Protein 7EH9 (pdb70)

Solvent-accessible surface area: 14679 Å² total; per-residue (Å²): 101,158,127,5,65,89,11,69,56,79,4,0,0,0,8,4,22,40,0,93,9,23,114,42,118,115,176,63,16,120,11,76,10,33,28,2,0,0,32,7,118,133,86,9,120,108,0,42,0,24,0,13,18,161,39,2,86,50,7,73,62,33,100,38,22,144,27,203,49,29,52,43,48,58,93,8,90,0,91,37,102,102,48,79,57,4,95,103,35,54,8,57,3,16,4,63,33,103,122,10,7,0,0,16,58,8,84,2,106,16,53,111,105,76,1,47,6,27,152,70,30,82,14,59,57,120,69,26,62,63,89,103,154,190,88,104,132,3,91,72,8,76,55,70,3,0,1,3,22,4,20,21,0,77,6,27,125,64,114,208,73,82,16,29,39,2,0,1,37,6,148,108,79,6,112,88,0,30,0,27,0,12,38,181,57,3,90,50,20,58,74,29,134,24,47,116,28,193,43,32,57,50,56,58,96,8,86,0,96,59,105,102,42,70,63,5,100,88,35,53,7,60,4,15,3,53,5,69,93,107,8,16,1,0,12,42,4,94,2,112,14,40,64,169,36,116,159,40,60,46,0,43,10,30,133,60,30,79,22,63,61,121,61,33,73,74,92,103

Radius of gyration: 19.86 Å; Cα contacts (8 Å, |Δi|>4): 698; chains: 2; bounding box: 51×59×56 Å

Nearest PDB structures (foldseek):
  7eh9-assembly1_A  TM=1.008E+00  e=2.655E-27  Salmonella enterica subsp. enterica serovar Typhimurium str. LT2
  7eha-assembly1_A  TM=9.781E-01  e=1.749E-22  Salmonella enterica subsp. enterica serovar Typhimurium str. LT2
  7eha-assembly1_E  TM=9.537E-01  e=1.007E-22  Salmonella enterica subsp. enterica serovar Typhimurium str. LT2
  7eha-assembly1_C  TM=9.567E-01  e=3.643E-21  Salmonella enterica subsp. enterica serovar Typhimurium str. LT2
  7bhq-assembly1_A  TM=9.625E-01  e=1.806E-20  Salmonella enterica subsp. enterica serovar Typhi

B-factor: mean 58.95, std 20.91, range [21.85, 138.98]

GO terms:
  GO:0005515 protein binding (F, IPI)

Sequence (268 aa):
SLQATTLIGHGVMVPGTTILAGKGAEEGAVTSTTPFGVELQQPADKVTATITDKDGRVVRTLEIGELRAGVHTFTWDGKQTDGTTVPNGSYNIAITASVAQPLQFALVQGVTNLLDLGTYGTTTLDEVRQIISQSLQATTLIGHGVMVPGTTILAGKGAETSTTPFGVELQQPADKVTATITDKDGRVVRTLEIGELRAGVHTFTWDGKQTDGTTVPNGSYNIAITASLVAQPLQFALVQGVTKGSNGNLLDLGTYGTTTLDEVRQII

Structure (mmCIF, N/CA/C/O backbone):
data_7EH9
#
_entry.id   7EH9
#
_cell.length_a   75.9852
_cell.length_b   104.323
_cell.length_c   43.867
_cell.angle_alpha   90.0
_cell.angle_beta   90.0
_cell.angle_gamma   90.0
#
_symmetry.space_group_name_H-M   'P 21 21 2'
#
loop_
_entity.id
_entity.type
_entity.pdbx_description
1 polymer 'Basal-body rod modification protein FlgD'
2 water water
#
loop_
_atom_site.group_PDB
_atom_site.id
_atom_site.type_symbol
_atom_site.label_atom_id
_atom_site.label_alt_id
_atom_site.label_comp_id
_atom_site.label_asym_id
_atom_site.label_entity_id
_atom_site.label_seq_id
_atom_site.pdbx_PDB_ins_code
_atom_site.Cartn_x
_atom_site.Cartn_y
_atom_site.Cartn_z
_atom_site.occupancy
_atom_site.B_iso_or_equiv
_atom_site.auth_seq_id
_atom_site.auth_comp_id
_atom_site.auth_asym_id
_atom_site.auth_atom_id
_atom_site.pdbx_PDB_model_num
ATOM 1 N N . SER A 1 38 ? -22.52261 49.68976 -9.68877 1.000 91.89678 90 SER A N 1
ATOM 2 C CA . SER A 1 38 ? -21.76235 49.79751 -8.44771 1.000 88.11995 90 SER A CA 1
ATOM 3 C C . SER A 1 38 ? -22.66848 49.93027 -7.22392 1.000 82.16849 90 SER A C 1
ATOM 4 O O . SER A 1 38 ? -22.45421 49.25142 -6.22248 1.000 79.73147 90 SER A O 1
ATOM 7 N N . LEU A 1 39 ? -23.66318 50.81451 -7.30027 1.000 81.01905 91 LEU A N 1
ATOM 8 C CA . LEU A 1 39 ? -24.60351 51.00387 -6.19883 1.000 76.41225 91 LEU A CA 1
ATOM 9 C C . LEU A 1 39 ? -25.31464 49.69626 -5.87939 1.000 82.74195 91 LEU A C 1
ATOM 10 O O . LEU A 1 39 ? -25.49286 49.34251 -4.71154 1.000 84.13596 91 LEU A O 1
ATOM 15 N N . GLN A 1 40 ? -25.71329 48.96968 -6.91837 1.000 82.34361 92 GLN A N 1
ATOM 16 C CA . GLN A 1 40 ? -26.50508 47.76855 -6.70407 1.000 73.32429 92 GLN A CA 1
ATOM 17 C C . GLN A 1 40 ? -25.63001 46.61160 -6.22276 1.000 67.30971 92 GLN A C 1
ATOM 18 O O . GLN A 1 40 ? -26.07737 45.78584 -5.43900 1.000 74.37653 92 GLN A O 1
ATOM 24 N N . ALA A 1 41 ? -24.37952 46.56407 -6.66626 1.000 65.42941 93 ALA A N 1
ATOM 25 C CA . ALA A 1 41 ? -23.47866 45.50507 -6.23546 1.000 65.48549 93 ALA A CA 1
ATOM 26 C C . ALA A 1 41 ? -23.03534 45.71124 -4.78453 1.000 69.28886 93 ALA A C 1
ATOM 27 O O . ALA A 1 41 ? -22.97203 44.75279 -3.99388 1.000 56.28289 93 ALA A O 1
ATOM 29 N N . THR A 1 42 ? -22.75707 46.96520 -4.43486 1.000 56.74729 94 THR A N 1
ATOM 30 C CA . THR A 1 42 ? -22.16007 47.30472 -3.14154 1.000 56.76221 94 THR A CA 1
ATOM 31 C C . THR A 1 42 ? -23.10367 47.08001 -1.95418 1.000 65.41932 94 THR A C 1
ATOM 32 O O . THR A 1 42 ? -22.66074 46.71388 -0.85602 1.000 53.50595 94 THR A O 1
ATOM 36 N N . THR A 1 43 ? -24.40255 47.27503 -2.16070 1.000 53.86097 95 THR A N 1
ATOM 37 C CA . THR A 1 43 ? -25.32114 47.12474 -1.03948 1.000 53.34062 95 THR A CA 1
ATOM 38 C C . THR A 1 43 ? -25.64867 45.65687 -0.75906 1.000 49.18514 95 THR A C 1
ATOM 39 O O . THR A 1 43 ? -26.36408 45.36394 0.19178 1.000 49.93369 95 THR A O 1
ATOM 43 N N . LEU A 1 44 ? -25.11675 44.74065 -1.56684 1.000 48.75813 96 LEU A N 1
ATOM 44 C CA . LEU A 1 44 ? -25.27914 43.30539 -1.29079 1.000 54.62530 96 LEU A CA 1
ATOM 45 C C . LEU A 1 44 ? -24.25849 42.81151 -0.27123 1.000 51.60899 96 LEU A C 1
ATOM 46 O O . LEU A 1 44 ? -24.46350 41.77169 0.37275 1.000 51.57085 96 LEU A O 1
ATOM 51 N N . ILE A 1 45 ? -23.16202 43.55442 -0.11937 1.000 52.62583 97 ILE A N 1
ATOM 52 C CA . ILE A 1 45 ? -22.11333 43.13984 0.79450 1.000 53.96949 97 ILE A CA 1
ATOM 53 C C . ILE A 1 45 ? -22.68998 42.96365 2.19456 1.000 59.22113 97 ILE A C 1
ATOM 54 O O . ILE A 1 45 ? -23.42320 43.81920 2.68473 1.000 56.38853 97 ILE A O 1
ATOM 59 N N . GLY A 1 46 ? -22.38349 41.82882 2.81556 1.000 56.60260 98 GLY A N 1
ATOM 60 C CA . GLY A 1 46 ? -22.91414 41.51150 4.12642 1.000 56.77530 98 GLY A CA 1
ATOM 61 C C . GLY A 1 46 ? -24.21444 40.72605 4.07951 1.000 57.95622 98 GLY A C 1
ATOM 62 O O . GLY A 1 46 ? -24.64298 40.17764 5.09610 1.000 60.02742 98 GLY A O 1
ATOM 63 N N . HIS A 1 47 ? -24.85481 40.67384 2.91342 1.000 52.38606 99 HIS A N 1
ATOM 64 C CA . HIS A 1 47 ? -26.04186 39.82681 2.74953 1.000 48.93563 99 HIS A CA 1
ATOM 65 C C . HIS A 1 47 ? -25.70642 38.43888 2.19573 1.000 47.11872 99 HIS A C 1
ATOM 66 O O . HIS A 1 47 ? -24.64214 38.21323 1.62270 1.000 45.27987 99 HIS A O 1
ATOM 73 N N . GLY A 1 48 ? -26.63644 37.51171 2.34606 1.000 40.82149 100 GLY A N 1
ATOM 74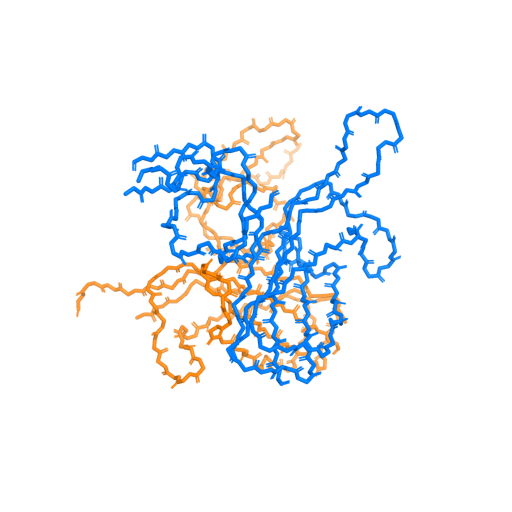 C CA . GLY A 1 48 ? -26.49153 36.22581 1.70083 1.000 37.60385 100 GLY A CA 1
ATOM 75 C C . GLY A 1 48 ? -27.12610 36.30259 0.33571 1.000 34.62326 100 GLY A C 1
ATOM 76 O O . GLY A 1 48 ? -28.08296 37.04836 0.13192 1.000 42.39554 100 GLY A O 1
ATOM 77 N N . VAL A 1 49 ? -26.59650 35.54079 -0.61195 1.000 34.53596 101 VAL A N 1
ATOM 78 C CA . VAL A 1 49 ? -27.25609 35.40785 -1.90446 1.000 37.79855 101 VAL A CA 1
ATOM 79 C C . VAL A 1 49 ? -27.43433 33.94203 -2.24325 1.000 38.13860 101 VAL A C 1
ATOM 80 O O . VAL A 1 49 ? -26.62563 33.11580 -1.84278 1.000 38.86961 101 VAL A O 1
ATOM 84 N N . MET A 1 50 ? -28.51297 33.63429 -2.96280 1.000 41.60224 102 MET A N 1
ATOM 85 C CA . MET A 1 50 ? -28.74794 32.30058 -3.50516 1.000 38.58016 102 MET A CA 1
ATOM 86 C C . MET A 1 50 ? -28.24073 32.28793 -4.94140 1.000 41.51229 102 MET A C 1
ATOM 87 O O . MET A 1 50 ? -28.75322 33.02197 -5.78348 1.000 37.32287 102 MET A O 1
ATOM 92 N N . VAL A 1 51 ? -27.23626 31.45641 -5.21491 1.000 37.33971 103 VAL A N 1
ATOM 93 C CA . VAL A 1 51 ? -26.60243 31.42048 -6.51837 1.000 32.63386 103 VAL A CA 1
ATOM 94 C C . VAL A 1 51 ? -26.51300 29.96011 -6.93319 1.000 35.88567 103 VAL A C 1
ATOM 95 O O . VAL A 1 51 ? -26.71283 29.09190 -6.09394 1.000 39.90603 103 VAL A O 1
ATOM 99 N N . PRO A 1 52 ? -26.25184 29.68243 -8.22560 1.000 33.56006 104 PRO A N 1
ATOM 100 C CA . PRO A 1 52 ? -26.13474 28.27699 -8.65055 1.000 34.04997 104 PRO A CA 1
ATOM 101 C C . PRO A 1 52 ? -25.07706 27.52835 -7.85793 1.000 41.94257 104 PRO A C 1
ATOM 102 O O . PRO A 1 52 ? -23.97778 28.05882 -7.64150 1.000 40.37012 104 PRO A O 1
ATOM 106 N N . GLY A 1 53 ? -25.40310 26.30646 -7.45092 1.000 39.56692 105 GLY A N 1
ATOM 107 C CA . GLY A 1 53 ? -24.48982 25.48081 -6.68276 1.000 38.24422 105 GLY A CA 1
ATOM 108 C C . GLY A 1 53 ? -25.30407 24.52985 -5.83605 1.000 41.76469 105 GLY A C 1
ATOM 109 O O . GLY A 1 53 ? -26.53105 24.62233 -5.80967 1.000 36.29715 105 GLY A O 1
ATOM 110 N N . THR A 1 54 ? -24.62048 23.64286 -5.12315 1.000 46.65425 106 THR A N 1
ATOM 111 C CA . THR A 1 54 ? -25.26140 22.54541 -4.41429 1.000 40.73442 106 THR A CA 1
ATOM 112 C C . THR A 1 54 ? -24.86511 22.46680 -2.95058 1.000 43.47243 106 THR A C 1
ATOM 113 O O . THR A 1 54 ? -25.33943 21.59278 -2.21313 1.000 38.01660 106 THR A O 1
ATOM 117 N N . THR A 1 55 ? -24.00054 23.37755 -2.52443 1.000 36.89239 107 THR A N 1
ATOM 118 C CA . THR A 1 55 ? -23.41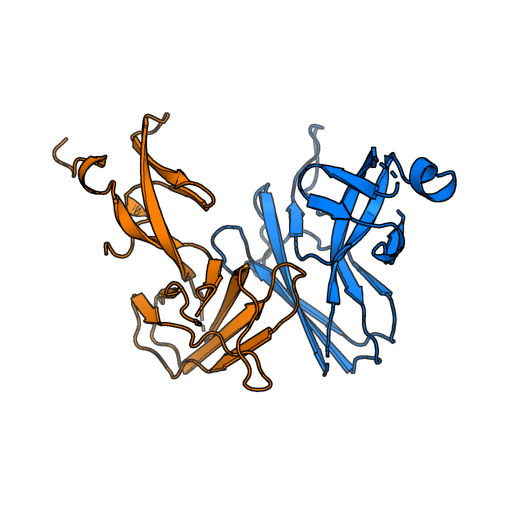315 23.26086 -1.19994 1.000 33.03405 107 THR A CA 1
ATOM 119 C C . THR A 1 55 ? -24.34194 23.70153 -0.09158 1.000 32.03396 107 THR A C 1
ATOM 120 O O . THR A 1 55 ? -24.97689 24.75303 -0.17021 1.000 35.09340 107 THR A O 1
ATOM 124 N N . ILE A 1 56 ? -24.43549 22.87236 0.93687 1.000 32.71836 108 ILE A N 1
ATOM 125 C CA . ILE A 1 56 ? -25.07694 23.25836 2.18466 1.000 34.68562 108 ILE A CA 1
ATOM 126 C C . ILE A 1 56 ? -24.09384 23.08853 3.34344 1.000 41.24780 108 ILE A C 1
ATOM 127 O O . ILE A 1 56 ? -23.42916 22.04964 3.47336 1.000 35.59891 108 ILE A O 1
ATOM 132 N N . LEU A 1 57 ? -23.99402 24.10672 4.18371 1.000 39.61618 109 LEU A N 1
ATOM 133 C CA . LEU A 1 57 ? -23.12731 24.01883 5.34233 1.000 44.35184 109 LEU A CA 1
ATOM 134 C C . LEU A 1 57 ? -23.95724 23.67939 6.56914 1.000 44.78292 109 LEU A C 1
ATOM 135 O O . LEU A 1 57 ? -25.03251 24.23950 6.75777 1.000 44.09632 109 LEU A O 1
ATOM 140 N N . ALA A 1 58 ? -23.47220 22.74415 7.38398 1.000 47.29465 110 ALA A N 1
ATOM 141 C CA . ALA A 1 58 ? -24.12686 22.43078 8.65178 1.000 49.31858 110 ALA A CA 1
ATOM 142 C C . ALA A 1 58 ? -23.21142 22.73082 9.83827 1.000 47.89974 110 ALA A C 1
ATOM 143 O O . ALA A 1 58 ? -22.00373 22.47006 9.78715 1.000 51.33996 110 ALA A O 1
ATOM 145 N N . GLY A 1 59 ? -23.79132 23.27396 10.90683 1.000 44.73130 111 GLY A N 1
ATOM 146 C CA . GLY A 1 59 ? -23.04729 23.53672 12.12821 1.000 42.84618 111 GLY A CA 1
ATOM 147 C C . GLY A 1 59 ? -23.86325 24.07508 13.29704 1.000 51.85582 111 GLY A C 1
ATOM 148 O O . GLY A 1 59 ? -25.07171 24.29067 13.18683 1.000 54.89569 111 GLY A O 1
ATOM 149 N N . LYS A 1 60 ? -23.18571 24.28309 14.42607 1.000 54.41116 112 LYS A N 1
ATOM 150 C CA . LYS A 1 60 ? -23.79219 24.82674 15.63920 1.000 59.84611 112 LYS A CA 1
ATOM 151 C C . LYS A 1 60 ? -23.14570 26.15446 16.01432 1.000 65.17184 112 LYS A C 1
ATOM 152 O O . LYS A 1 60 ? -21.97080 26.36730 15.73018 1.000 58.33062 112 LYS A O 1
ATOM 158 N N . GLY A 1 61 ? -23.90053 27.03536 16.66868 1.000 77.08768 113 GLY A N 1
ATOM 159 C CA . GLY A 1 61 ? -23.32404 28.22972 17.26933 1.000 83.80335 113 GLY A CA 1
ATOM 160 C C . GLY A 1 61 ? -22.43290 27.85979 18.44783 1.000 88.43208 113 GLY A C 1
ATOM 161 O O . GLY A 1 61 ? -22.48796 26.73303 18.93878 1.000 82.64758 113 GLY A O 1
ATOM 162 N N . ALA A 1 62 ? -21.61181 28.79988 18.90935 1.000 91.38513 114 ALA A N 1
ATOM 163 C CA . ALA A 1 62 ? -20.66546 28.51525 19.98926 1.000 83.05223 114 ALA A CA 1
ATOM 164 C C . ALA A 1 62 ? -21.32225 28.59839 21.36346 1.000 78.97729 114 ALA A C 1
ATOM 165 O O . ALA A 1 62 ? -20.70559 28.25256 22.37637 1.000 77.53699 114 ALA A O 1
ATOM 167 N N . GLU A 1 63 ? -22.57308 29.05278 21.39761 1.000 72.91130 115 GLU A N 1
ATOM 168 C CA . GLU A 1 63 ? -23.26886 29.26392 22.66625 1.000 80.79053 115 GLU A CA 1
ATOM 169 C C . GLU A 1 63 ? -23.83261 27.96552 23.26248 1.000 76.53377 115 GLU A C 1
ATOM 170 O O . GLU A 1 63 ? -24.05603 26.97423 22.55612 1.000 70.35649 115 GLU A O 1
ATOM 176 N N . GLU A 1 64 ? -24.05100 27.98885 24.57386 1.000 74.87505 116 GLU A N 1
ATOM 177 C CA . GLU A 1 64 ? -24.66514 26.87760 25.28929 1.000 77.43738 116 GLU A CA 1
ATOM 178 C C . GLU A 1 64 ? -26.06507 26.59944 24.74569 1.000 81.73990 116 GLU A C 1
ATOM 179 O O . GLU A 1 64 ? -26.87730 27.51562 24.60244 1.000 82.81990 116 GLU A O 1
ATOM 185 N N . GLY A 1 65 ? -26.33082 25.33600 24.42127 1.000 78.34105 117 GLY A N 1
ATOM 186 C CA . GLY A 1 65 ? -27.62397 24.93240 23.89535 1.000 79.14549 117 GLY A CA 1
ATOM 187 C C . GLY A 1 65 ? -27.78259 25.01220 22.38245 1.000 79.22518 117 GLY A C 1
ATOM 188 O O . GLY A 1 65 ? -28.83400 24.64690 21.85261 1.000 78.25675 117 GLY A O 1
ATOM 189 N N . ALA A 1 66 ? -26.75044 25.48235 21.68505 1.000 75.50379 118 ALA A N 1
ATOM 190 C CA . ALA A 1 66 ? -26.82248 25.65867 20.23405 1.000 74.45048 118 ALA A CA 1
ATOM 191 C C . ALA A 1 66 ? -27.29292 24.39631 19.51285 1.000 75.18231 118 ALA A C 1
ATOM 192 O O . ALA A 1 66 ? -26.78336 23.29643 19.73723 1.000 69.57465 118 ALA A O 1
ATOM 194 N N . VAL A 1 67 ? -28.28702 24.58009 18.65308 1.000 75.97313 119 VAL A N 1
ATOM 195 C CA . VAL A 1 67 ? -28.82892 23.51614 17.82680 1.000 64.26228 119 VAL A CA 1
ATOM 196 C C . VAL A 1 67 ? -28.22474 23.63589 16.42827 1.000 63.96339 119 VAL A C 1
ATOM 197 O O . VAL A 1 67 ? -27.97714 24.74549 15.95778 1.000 62.56406 119 VAL A O 1
ATOM 201 N N . THR A 1 68 ? -27.96864 22.50251 15.77707 1.000 65.03143 120 THR A N 1
ATOM 202 C CA . THR A 1 68 ? -27.46346 22.50466 14.40346 1.000 59.47597 120 THR A CA 1
ATOM 203 C C . THR A 1 68 ? -28.41457 23.23323 13.46005 1.000 57.85706 120 THR A C 1
ATOM 204 O O . THR A 1 68 ? -29.61993 23.00357 13.49668 1.000 54.00159 120 THR A O 1
ATOM 208 N N . SER A 1 69 ? -27.87334 24.11526 12.62665 1.000 49.04302 121 SER A N 1
ATOM 209 C CA . SER A 1 69 ? -28.65251 24.73458 11.56628 1.000 57.86173 121 SER A CA 1
ATOM 210 C C . SER A 1 69 ? -27.90451 24.58005 10.25471 1.000 53.23383 121 SER A C 1
ATOM 211 O O . SER A 1 69 ? -26.68881 24.36296 10.25333 1.000 45.70512 121 SER A O 1
ATOM 214 N N . THR A 1 70 ? -28.62856 24.68605 9.14290 1.000 44.74708 122 THR A N 1
ATOM 215 C CA . THR A 1 70 ? -28.02634 24.55491 7.82639 1.000 42.89169 122 THR A CA 1
ATOM 216 C C . THR A 1 70 ? -28.32325 25.79123 7.00259 1.000 47.39346 122 THR A C 1
ATOM 217 O O . THR A 1 70 ? -29.32559 26.46037 7.22233 1.000 49.88029 122 THR A O 1
ATOM 221 N N . THR A 1 71 ? -27.45674 26.08885 6.04316 1.000 45.02492 123 THR A N 1
ATOM 222 C CA . THR A 1 71 ? -27.65706 27.24595 5.18654 1.000 41.13925 123 THR A CA 1
ATOM 223 C C . THR A 1 71 ? -28.68569 26.86585 4.12722 1.000 38.83742 123 THR A C 1
ATOM 224 O O . THR A 1 71 ? -28.68000 25.73753 3.65247 1.000 40.46398 123 THR A O 1
ATOM 228 N N . PRO A 1 72 ? -29.59448 27.78883 3.78060 1.000 40.67025 124 PRO A N 1
ATOM 229 C CA . PRO A 1 72 ? -30.68618 27.47947 2.84657 1.000 39.60361 124 PRO A CA 1
ATOM 230 C C . PRO A 1 72 ? -30.23322 26.96322 1.47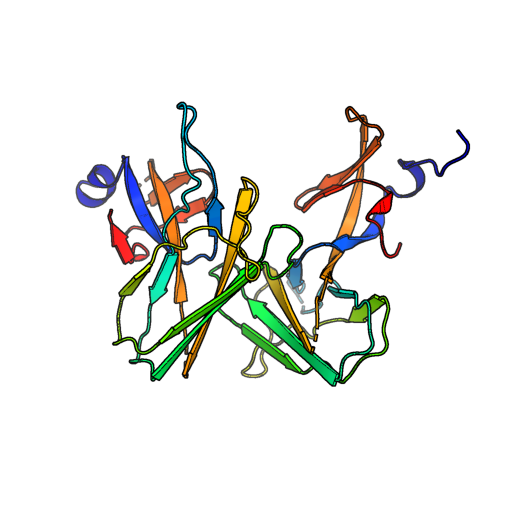661 1.000 40.95357 124 PRO A C 1
ATOM 231 O O . PRO A 1 72 ? -29.12536 27.23867 1.03081 1.000 39.23109 124 PRO A O 1
ATOM 235 N N . PHE A 1 73 ? -31.08929 26.20432 0.80827 1.000 31.85021 125 PHE A N 1
ATOM 236 C CA . PHE A 1 73 ? -30.80449 25.82790 -0.57700 1.000 41.20863 125 PHE A CA 1
ATOM 237 C C . PHE A 1 73 ? -32.00192 26.23223 -1.40531 1.000 34.10716 125 PHE A C 1
ATOM 238 O O . PHE A 1 73 ? -33.04037 26.58211 -0.85392 1.000 38.13575 125 PHE A O 1
ATOM 246 N N . GLY A 1 74 ? -31.86872 26.19050 -2.72110 1.000 34.87577 126 GLY A N 1
ATOM 247 C CA . GLY A 1 74 ? -33.00512 26.48552 -3.57063 1.000 34.52593 126 GLY A CA 1
ATOM 248 C C . GLY A 1 74 ? -33.02655 25.72918 -4.88066 1.000 35.05108 126 GLY A C 1
ATOM 249 O O . GLY A 1 74 ? -32.13975 24.92071 -5.17148 1.000 34.55612 126 GLY A O 1
ATOM 250 N N . VAL A 1 75 ? -34.05210 26.00069 -5.67183 1.000 38.05005 127 VAL A N 1
ATOM 251 C CA . VAL A 1 75 ? -34.14772 25.46313 -7.01428 1.000 49.91677 127 VAL A CA 1
ATOM 252 C C . VAL A 1 75 ? -34.83295 26.49011 -7.90086 1.000 52.71721 127 VAL A C 1
ATOM 253 O O . VAL A 1 75 ? -35.79408 27.14718 -7.48765 1.000 54.07078 127 VAL A O 1
ATOM 257 N N . GLU A 1 76 ? -34.31077 26.66556 -9.10781 1.000 51.58155 128 GLU A N 1
ATOM 258 C CA . GLU A 1 76 ? -34.97318 27.50633 -10.09024 1.000 44.10154 128 GLU A CA 1
ATOM 259 C C . GLU A 1 76 ? -35.60334 26.61263 -11.14465 1.000 55.29348 128 GLU A C 1
ATOM 260 O O . GLU A 1 76 ? -34.93234 25.76660 -11.73185 1.000 59.04593 128 GLU A O 1
ATOM 266 N N . LEU A 1 77 ? -36.90447 26.77556 -11.35457 1.000 55.29103 129 LEU A N 1
ATOM 267 C CA . LEU A 1 77 ? -37.61320 26.00703 -12.36206 1.000 57.08437 129 LEU A CA 1
ATOM 268 C C . LEU A 1 77 ? -38.13577 26.92795 -13.44671 1.000 65.57844 129 LEU A C 1
ATOM 269 O O . LEU A 1 77 ? -38.77262 27.93856 -13.15487 1.000 65.72675 129 LEU A O 1
ATOM 274 N N . GLN A 1 78 ? -37.86266 26.58024 -14.69725 1.000 69.31132 130 GLN A N 1
ATOM 275 C CA . GLN A 1 78 ? -38.36613 27.36185 -15.81856 1.000 75.91089 130 GLN A CA 1
ATOM 276 C C . GLN A 1 78 ? -39.82702 27.01604 -16.06553 1.000 75.61266 130 GLN A C 1
ATOM 277 O O . GLN A 1 78 ? -40.61432 27.85850 -16.48879 1.000 80.64866 130 GLN A O 1
ATOM 283 N N . GLN A 1 79 ? -40.18039 25.76915 -15.77924 1.000 68.47566 131 GLN A N 1
ATOM 284 C CA . GLN A 1 79 ? -41.55784 25.30295 -15.86407 1.000 80.06007 131 GLN A CA 1
ATOM 285 C C . GLN A 1 79 ? -42.02097 24.82472 -14.48167 1.000 79.95363 131 GLN A C 1
ATOM 286 O O . GLN A 1 79 ? -41.19525 24.50745 -13.63350 1.000 69.38784 131 GLN A O 1
ATOM 292 N N . PRO A 1 80 ? -43.34189 24.78321 -14.23876 1.000 87.65987 132 PRO A N 1
ATOM 293 C CA . PRO A 1 80 ? -43.79231 24.32342 -12.91960 1.000 90.38766 132 PRO A CA 1
ATOM 294 C C . PRO A 1 80 ? -43.56908 22.82353 -12.74487 1.000 93.66985 132 PRO A C 1
ATOM 295 O O . PRO A 1 80 ? -43.55947 22.09701 -13.73958 1.000 94.43659 132 PRO A O 1
ATOM 299 N N . ALA A 1 81 ? -43.40050 22.36704 -11.50630 1.000 90.26363 133 ALA A N 1
ATOM 300 C CA . ALA A 1 81 ? -43.05952 20.96669 -11.25922 1.000 84.01278 133 ALA A CA 1
ATOM 301 C C . ALA A 1 81 ? -44.10863 20.21316 -10.44912 1.000 80.46544 133 ALA A C 1
ATOM 302 O O . ALA A 1 81 ? -44.60370 20.70319 -9.43065 1.000 75.09424 133 ALA A O 1
ATOM 304 N N . ASP A 1 82 ? -44.41095 19.00448 -10.91843 1.000 74.53395 134 ASP A N 1
ATOM 305 C CA . ASP A 1 82 ? -45.36932 18.10306 -10.29571 1.000 88.01698 134 ASP A CA 1
ATOM 306 C C . ASP A 1 82 ? -44.79007 17.51345 -9.00863 1.000 93.82629 134 ASP A C 1
ATOM 307 O O . ASP A 1 82 ? -45.38506 17.62500 -7.93455 1.000 96.88058 134 ASP A O 1
ATOM 312 N N . LYS A 1 83 ? -43.62815 16.87825 -9.12584 1.000 90.10271 135 LYS A N 1
ATOM 313 C CA . LYS A 1 83 ? -42.90205 16.41214 -7.95416 1.000 89.09380 135 LYS A CA 1
ATOM 314 C C . LYS A 1 83 ? -41.45269 16.90150 -7.99432 1.000 77.69972 135 LYS A C 1
ATOM 315 O O . LYS A 1 83 ? -40.84719 17.01043 -9.06873 1.000 64.01163 135 LYS A O 1
ATOM 321 N N . VAL A 1 84 ? -40.90915 17.20547 -6.81726 1.000 73.77567 136 VAL A N 1
ATOM 322 C CA . VAL A 1 84 ? -39.53209 17.67153 -6.69663 1.000 65.10991 136 VAL A CA 1
ATOM 323 C C . VAL A 1 84 ? -38.78353 16.85868 -5.65235 1.000 63.94433 136 VAL A C 1
ATOM 324 O O . VAL A 1 84 ? -39.20467 16.78675 -4.49495 1.000 66.12493 136 VAL A O 1
ATOM 328 N N . THR A 1 85 ? -37.67304 16.24715 -6.05971 1.000 60.96109 137 THR A N 1
ATOM 329 C CA . THR A 1 85 ? -36.88730 15.42385 -5.14679 1.000 63.46157 137 THR A CA 1
ATOM 330 C C . THR A 1 85 ? -35.46775 15.96163 -4.97443 1.000 54.25367 137 THR A C 1
ATOM 331 O O . THR A 1 85 ? -34.83639 16.40571 -5.93232 1.000 55.62656 137 THR A O 1
ATOM 335 N N . ALA A 1 86 ? -34.97809 15.90354 -3.74063 1.000 61.60831 138 ALA A N 1
ATOM 336 C CA . ALA A 1 86 ? -33.64081 16.37713 -3.40080 1.000 62.65721 138 ALA A CA 1
ATOM 337 C C . ALA A 1 86 ? -32.86020 15.30797 -2.64308 1.000 59.48324 138 ALA A C 1
ATOM 338 O O . ALA A 1 86 ? -33.32356 14.77554 -1.63385 1.000 57.80409 138 ALA A O 1
ATOM 340 N N . THR A 1 87 ? -31.66606 15.00367 -3.13124 1.000 54.97355 139 THR A N 1
ATOM 341 C CA . THR A 1 87 ? -30.78435 14.07177 -2.45151 1.000 46.49282 139 THR A CA 1
ATOM 342 C C . THR A 1 87 ? -29.60703 14.84195 -1.87575 1.000 39.75000 139 THR A C 1
ATOM 343 O O . THR A 1 87 ? -28.99203 15.65087 -2.57235 1.000 38.04767 139 THR A O 1
ATOM 347 N N . ILE A 1 88 ? -29.32596 14.61303 -0.59556 1.000 36.77898 140 ILE A N 1
ATOM 348 C CA . ILE A 1 88 ? -28.24251 15.28047 0.11318 1.000 38.80559 140 ILE A CA 1
ATOM 349 C C . ILE A 1 88 ? -27.12670 14.29741 0.47783 1.000 39.03829 140 ILE A C 1
ATOM 350 O O . ILE A 1 88 ? -27.36686 13.28319 1.13575 1.000 42.90071 140 ILE A O 1
ATOM 355 N N . THR A 1 89 ? -25.90203 14.61043 0.06129 1.000 37.29686 141 THR A N 1
ATOM 356 C CA . THR A 1 89 ? -24.75901 13.73747 0.30461 1.000 45.68572 141 THR A CA 1
ATOM 357 C C . THR A 1 89 ? -23.75501 14.41539 1.23945 1.000 50.58547 141 THR A C 1
ATOM 358 O O . THR A 1 89 ? -23.73064 15.64438 1.32247 1.000 38.47151 141 THR A O 1
ATOM 362 N N . ASP A 1 90 ? -22.93072 13.63368 1.94182 1.000 43.48886 142 ASP A N 1
ATOM 363 C CA . ASP A 1 90 ? -21.86545 14.22480 2.75246 1.000 34.88590 142 ASP A CA 1
ATOM 364 C C . ASP A 1 90 ? -20.59614 14.28454 1.92284 1.000 31.81516 142 ASP A C 1
ATOM 365 O O . ASP A 1 90 ? -20.63394 13.98510 0.73929 1.000 39.72167 142 ASP A O 1
ATOM 370 N N . LYS A 1 91 ? -19.47448 14.64511 2.53808 1.000 38.74421 143 LYS A N 1
ATOM 371 C CA . LYS A 1 91 ? -18.25515 14.88349 1.77113 1.000 49.96664 143 LYS A CA 1
ATOM 372 C C . LYS A 1 91 ? -17.73308 13.58717 1.15745 1.000 61.87656 143 LYS A C 1
ATOM 373 O O . LYS A 1 91 ? -17.07483 13.60894 0.11229 1.000 63.80964 143 LYS A O 1
ATOM 379 N N . ASP A 1 92 ? -18.04833 12.46005 1.79502 1.000 55.12180 144 ASP A N 1
ATOM 380 C CA . ASP A 1 92 ? -17.62810 11.15351 1.29382 1.000 48.31590 144 ASP A CA 1
ATOM 381 C C . ASP A 1 92 ? -18.56109 10.71146 0.20041 1.000 42.98239 144 ASP A C 1
ATOM 382 O O . ASP A 1 92 ? -18.36195 9.66238 -0.40956 1.000 45.94328 144 ASP A O 1
ATOM 387 N N . GLY A 1 93 ? -19.60505 11.50386 -0.02266 1.000 43.73506 145 GLY A N 1
ATOM 388 C CA . GLY A 1 93 ? -20.54824 11.23130 -1.09354 1.000 42.89021 145 GLY A CA 1
ATOM 389 C C . GLY A 1 93 ? -21.66075 10.28031 -0.71060 1.000 40.24740 145 GLY A C 1
ATOM 390 O O . GLY A 1 93 ? -22.42350 9.82536 -1.56138 1.000 46.45455 145 GLY A O 1
ATOM 391 N N . ARG A 1 94 ? -21.76877 9.98886 0.58097 1.000 40.01329 146 ARG A N 1
ATOM 392 C CA . ARG A 1 94 ? -22.85030 9.13268 1.06999 1.000 43.45476 146 ARG A CA 1
ATOM 393 C C . ARG A 1 94 ? -24.14405 9.92461 1.22090 1.000 44.36417 146 ARG A C 1
ATOM 394 O O . ARG A 1 94 ? -24.15083 11.03789 1.76589 1.000 38.64485 146 ARG A O 1
ATOM 402 N N . VAL A 1 95 ? -25.23684 9.34508 0.73807 1.000 43.92703 147 VAL A N 1
ATOM 403 C CA . VAL A 1 95 ? -26.55380 9.95653 0.85569 1.000 42.80627 147 VAL A CA 1
ATOM 404 C C . VAL A 1 95 ? -26.98284 9.93530 2.31385 1.000 41.74898 147 VAL A C 1
ATOM 405 O O . VAL A 1 95 ? -27.13074 8.87352 2.89545 1.000 44.74777 147 VAL A O 1
ATOM 409 N N . VAL A 1 96 ? -27.16483 11.10216 2.91986 1.000 44.82218 148 VAL A N 1
ATOM 410 C CA . VAL A 1 96 ? -27.58411 11.11775 4.31576 1.000 43.70722 148 VAL A CA 1
ATOM 411 C C . VAL A 1 96 ? -29.05593 11.47957 4.44579 1.000 51.38649 148 VAL A C 1
ATOM 412 O O . VAL A 1 96 ? -29.63914 11.31917 5.51056 1.000 53.42637 148 VAL A O 1
ATOM 416 N N . ARG A 1 97 ? -29.65698 11.95958 3.35836 1.000 53.70631 149 ARG A N 1
ATOM 417 C CA . ARG A 1 97 ? -31.07755 12.29935 3.36497 1.000 51.15385 149 ARG A CA 1
ATOM 418 C C . ARG A 1 97 ? -31.61723 12.50427 1.95355 1.000 54.79401 149 ARG A C 1
ATOM 419 O O . ARG A 1 97 ? -30.98034 13.15394 1.11804 1.000 48.25894 149 ARG A O 1
ATOM 427 N N . THR A 1 98 ? -32.79438 11.95038 1.69063 1.000 54.96581 150 THR A N 1
ATOM 428 C CA . THR A 1 98 ? -33.50041 12.22966 0.44969 1.000 57.99983 150 THR A CA 1
ATOM 429 C C . THR A 1 98 ? -34.75964 13.00777 0.77980 1.000 60.44368 150 THR A C 1
ATOM 430 O O . THR A 1 98 ? -35.60290 12.53914 1.54113 1.000 59.01172 150 THR A O 1
ATOM 434 N N . LEU A 1 99 ? -34.87872 14.20419 0.21737 1.000 58.65647 151 LEU A N 1
ATOM 435 C CA . LEU A 1 99 ? -36.01433 15.05977 0.51597 1.000 62.83451 151 LEU A CA 1
ATOM 436 C C . LEU A 1 99 ? -37.08943 14.97900 -0.55742 1.000 66.17478 151 LEU A C 1
ATOM 437 O O . LEU A 1 99 ? -36.80297 14.96896 -1.75650 1.000 62.47224 151 LEU A O 1
ATOM 442 N N . GLU A 1 100 ? -38.33052 14.90797 -0.09782 1.000 63.98705 152 GLU A N 1
ATOM 443 C CA . GLU A 1 100 ? -39.48771 15.01906 -0.95827 1.000 74.34214 152 GLU A CA 1
ATOM 444 C C . GLU A 1 100 ? -40.00952 16.44285 -0.84497 1.000 74.53107 152 GLU A C 1
ATOM 445 O O . GLU A 1 100 ? -40.61013 16.80380 0.16355 1.000 71.94232 152 GLU A O 1
ATOM 451 N N . ILE A 1 101 ? -39.75866 17.26273 -1.85993 1.000 65.41369 153 ILE A N 1
ATOM 452 C CA . ILE A 1 101 ? -40.11718 18.67905 -1.77242 1.000 72.93510 153 ILE A CA 1
ATOM 453 C C . ILE A 1 101 ? -41.55715 18.91532 -2.21930 1.000 74.64358 153 ILE A C 1
ATOM 454 O O . ILE A 1 101 ? -42.30084 19.66111 -1.57928 1.000 68.42636 153 ILE A O 1
ATOM 459 N N . GLY A 1 102 ? -41.95285 18.26925 -3.30928 1.000 79.72007 154 GLY A N 1
ATOM 460 C CA . GLY A 1 102 ? -43.33965 18.29109 -3.72658 1.000 82.23663 154 GLY A CA 1
ATOM 461 C C . GLY A 1 102 ? -43.59439 19.18371 -4.91763 1.000 84.74061 154 GLY A C 1
ATOM 462 O O . GLY A 1 102 ? -42.70079 19.41108 -5.72927 1.000 85.69986 154 GLY A O 1
ATOM 463 N N . GLU A 1 103 ? -44.82438 19.68088 -5.01809 1.000 87.12966 155 GLU A N 1
ATOM 464 C CA . GLU A 1 103 ? -45.23440 20.55068 -6.11596 1.000 79.28065 155 GLU A CA 1
ATOM 465 C C . GLU A 1 103 ? -44.69296 21.96562 -5.94608 1.000 77.36088 155 GLU A C 1
ATOM 466 O O . GLU A 1 103 ? -44.75032 22.53750 -4.85852 1.000 71.79554 155 GLU A O 1
ATOM 472 N N . LEU A 1 104 ? -44.16299 22.52349 -7.02950 1.000 78.17764 156 LEU A N 1
ATOM 473 C CA . LEU A 1 104 ? -43.63706 23.88581 -7.01735 1.000 78.49255 156 LEU A CA 1
ATOM 474 C C . LEU A 1 104 ? -43.98471 24.61233 -8.31208 1.000 77.40073 156 LEU A C 1
ATOM 475 O O . LEU A 1 104 ? -43.88703 24.04096 -9.40109 1.000 79.34297 156 LEU A O 1
ATOM 480 N N . ARG A 1 105 ? -44.38621 25.87186 -8.20131 1.000 66.88044 157 ARG A N 1
ATOM 481 C CA . ARG A 1 105 ? -44.60182 26.66998 -9.39824 1.000 69.47617 157 ARG A CA 1
ATOM 482 C C . ARG A 1 105 ? -43.25240 27.04714 -10.00306 1.000 67.51248 157 ARG A C 1
ATOM 483 O O . ARG A 1 105 ? -42.19505 26.84355 -9.38341 1.000 58.90560 157 ARG A O 1
ATOM 491 N N . ALA A 1 106 ? -43.28446 27.57703 -11.22038 1.000 63.69190 158 ALA A N 1
ATOM 492 C CA . ALA A 1 106 ? -42.06758 28.03608 -11.87722 1.000 64.80786 158 ALA A CA 1
ATOM 493 C C . ALA A 1 106 ? -41.42630 29.15260 -11.06537 1.000 61.85543 158 ALA A C 1
ATOM 494 O O . ALA A 1 106 ? -42.09340 29.79848 -10.25139 1.000 59.84398 158 ALA A O 1
ATOM 496 N N . GLY A 1 107 ? -40.13354 29.37332 -11.28351 1.000 59.37652 159 GLY A N 1
ATOM 497 C CA . GLY A 1 107 ? -39.43287 30.46473 -10.63283 1.000 55.03579 159 GLY A CA 1
ATOM 498 C C . GLY A 1 107 ? -38.49110 30.00233 -9.54097 1.000 54.02677 159 GLY A C 1
ATOM 499 O O . GLY A 1 107 ? -38.06055 28.85397 -9.53744 1.000 50.30412 159 GLY A O 1
ATOM 500 N N . VAL A 1 108 ? -38.16941 30.90984 -8.61976 1.000 51.44652 160 VAL A N 1
ATOM 501 C CA . VAL A 1 108 ? -37.18091 30.65587 -7.58139 1.000 42.92077 160 VAL A CA 1
ATOM 502 C C . VAL A 1 108 ? -37.84853 30.23126 -6.27409 1.000 48.86730 160 VAL A C 1
ATOM 503 O O . VAL A 1 108 ? -38.86277 30.78889 -5.87092 1.000 49.35486 160 VAL A O 1
ATOM 507 N N . HIS A 1 109 ? -37.27227 29.23424 -5.61595 1.000 50.21931 161 HIS A N 1
ATOM 508 C CA . HIS A 1 109 ? -37.80308 28.72983 -4.35278 1.000 50.11156 161 HIS A CA 1
ATOM 509 C C . HIS A 1 109 ? -36.65610 28.45140 -3.40447 1.000 45.47581 161 HIS A C 1
ATOM 510 O O . HIS A 1 109 ? -35.61432 27.98767 -3.83161 1.000 43.95763 161 HIS A O 1
ATOM 517 N N . THR A 1 110 ? -36.82270 28.73005 -2.12200 1.000 46.48387 162 THR A N 1
ATOM 518 C CA . THR A 1 110 ? -35.75766 28.40494 -1.18371 1.000 45.63061 162 THR A CA 1
ATOM 519 C C . THR A 1 110 ? -36.27187 27.60377 -0.00028 1.000 47.10281 162 THR A C 1
ATOM 520 O O . THR A 1 110 ? -37.45474 27.65188 0.33731 1.000 44.23417 162 THR A O 1
ATOM 524 N N . PHE A 1 111 ? -35.36672 26.84659 0.61281 1.000 39.20506 163 PHE A N 1
ATOM 525 C CA . PHE A 1 111 ? -35.72759 25.94193 1.68734 1.000 41.11068 163 PHE A CA 1
ATOM 526 C C . PHE A 1 111 ? -34.58534 25.84527 2.69323 1.000 43.11558 163 PHE A C 1
ATOM 527 O O . PHE A 1 111 ? -33.41375 26.07273 2.34765 1.000 39.95324 163 PHE A O 1
ATOM 535 N N . THR A 1 112 ? -34.90990 25.49015 3.93167 1.000 43.73031 164 THR A N 1
ATOM 536 C CA . THR A 1 112 ? -33.86580 25.15432 4.89565 1.000 45.18849 164 THR A CA 1
ATOM 537 C C . THR A 1 112 ? -34.03851 23.72949 5.41852 1.000 50.88109 164 THR A C 1
ATOM 538 O O . THR A 1 112 ? -35.07949 23.36807 5.96104 1.000 57.35621 164 THR A O 1
ATOM 542 N N . TRP A 1 113 ? -32.99898 22.92774 5.23808 1.000 46.94160 165 TRP A N 1
ATOM 543 C CA . TRP A 1 113 ? -32.94628 21.55574 5.73455 1.000 46.08830 165 TRP A CA 1
ATOM 544 C C . TRP A 1 113 ? -32.72755 21.56439 7.24924 1.000 47.78096 165 TRP A C 1
ATOM 545 O O . TRP A 1 113 ? -31.97630 22.40610 7.74847 1.000 43.78043 165 TRP A O 1
ATOM 556 N N . ASP A 1 114 ? -33.36977 20.65202 7.98476 1.000 48.80244 166 ASP A N 1
ATOM 557 C CA . ASP A 1 114 ? -33.21298 20.63300 9.44512 1.000 47.24546 166 ASP A CA 1
ATOM 558 C C . ASP A 1 114 ? -31.88553 20.00129 9.89256 1.000 55.08456 166 ASP A C 1
ATOM 559 O O . ASP A 1 114 ? -31.56178 19.98409 11.08380 1.000 59.57958 166 ASP A O 1
ATOM 564 N N . GLY A 1 115 ? -31.12466 19.48012 8.93646 1.000 49.91951 167 GLY A N 1
ATOM 565 C CA . GLY A 1 115 ? -29.82480 18.90220 9.23162 1.000 43.34238 167 GLY A CA 1
ATOM 566 C C . GLY A 1 115 ? -29.87916 17.50733 9.82233 1.000 47.56594 167 GLY A C 1
ATOM 567 O O . GLY A 1 115 ? -28.87281 16.99956 10.33153 1.000 47.96489 167 GLY A O 1
ATOM 568 N N . LYS A 1 116 ? -31.04338 16.87147 9.75023 1.000 45.12978 168 LYS A N 1
ATOM 569 C CA . LYS A 1 116 ? -31.16768 15.51606 10.27797 1.000 57.78516 168 LYS A CA 1
ATOM 570 C C . LYS A 1 116 ? -31.08678 14.48007 9.15723 1.000 57.52223 168 LYS A C 1
ATOM 571 O O . LYS A 1 116 ? -31.64748 14.67352 8.07915 1.000 59.15333 168 LYS A O 1
ATOM 577 N N . GLN A 1 117 ? -30.37011 13.39053 9.41762 1.000 64.86902 169 GLN A N 1
ATOM 578 C CA . GLN A 1 117 ? -30.28564 12.25933 8.48682 1.000 67.87109 169 GLN A CA 1
ATOM 579 C C . GLN A 1 117 ? -31.58914 11.48362 8.36520 1.000 60.35115 169 GLN A C 1
ATOM 580 O O . GLN A 1 117 ? -32.53727 11.71855 9.11183 1.000 64.49838 169 GLN A O 1
ATOM 586 N N . THR A 1 118 ? -31.61511 10.53660 7.43336 1.000 54.73852 170 THR A N 1
ATOM 587 C CA . THR A 1 118 ? -32.80743 9.72668 7.19818 1.000 64.70248 170 THR A CA 1
ATOM 588 C C . THR A 1 118 ? -33.14666 8.81823 8.39698 1.000 71.68362 170 THR A C 1
ATOM 589 O O . THR A 1 118 ? -34.23348 8.24021 8.44701 1.000 74.87884 170 THR A O 1
ATOM 593 N N . ASP A 1 119 ? -32.23235 8.70914 9.36366 1.000 75.91269 171 ASP A N 1
ATOM 594 C CA . ASP A 1 119 ? -32.50381 7.94675 10.58871 1.000 84.50810 171 ASP A CA 1
ATOM 595 C C . ASP A 1 119 ? -32.75994 8.82593 11.81704 1.000 81.72741 171 ASP A C 1
ATOM 596 O O . ASP A 1 119 ? -32.81187 8.31884 12.93551 1.000 84.40687 171 ASP A O 1
ATOM 601 N N . GLY A 1 120 ? -32.88949 10.13608 11.61830 1.000 72.73290 172 GLY A N 1
ATOM 602 C CA . GLY A 1 120 ? -33.22051 11.03265 12.71411 1.000 68.32429 172 GLY A CA 1
ATOM 603 C C . GLY A 1 120 ? -32.05223 11.69168 13.43553 1.000 66.44489 172 GLY A C 1
ATOM 604 O O . GLY A 1 120 ? -32.22465 12.73681 14.06489 1.000 67.33948 172 GLY A O 1
ATOM 605 N N . THR A 1 121 ? -30.86719 11.09050 13.36651 1.000 60.27500 173 THR A N 1
ATOM 606 C CA . THR A 1 121 ? -29.69263 11.69392 13.99125 1.000 59.75711 173 THR A CA 1
ATOM 607 C C . THR A 1 121 ? -29.25589 12.94927 13.24006 1.000 52.75970 173 THR A C 1
ATOM 608 O O . THR A 1 121 ? -29.51142 13.10528 12.04606 1.000 49.76664 173 THR A O 1
ATOM 612 N N . THR A 1 122 ? -28.59028 13.84676 13.94821 1.000 50.75128 174 THR A N 1
ATOM 613 C CA . THR A 1 122 ? -28.14719 15.09033 13.34924 1.000 48.13118 174 THR A CA 1
ATOM 614 C C . THR A 1 122 ? -26.76231 14.90363 12.74490 1.000 49.44025 174 THR A C 1
ATOM 615 O O . THR A 1 122 ? -25.93049 14.19212 13.30407 1.000 44.72228 174 THR A O 1
ATOM 619 N N . VAL A 1 123 ? -26.52032 15.53271 11.60000 1.000 44.30115 175 VAL A N 1
ATOM 620 C CA . VAL A 1 123 ? -25.26474 15.33879 10.88997 1.000 46.20624 175 VAL A CA 1
ATOM 621 C C . VAL A 1 123 ? -24.14044 16.14126 11.52784 1.000 50.65031 175 VAL A C 1
ATOM 622 O O . VAL A 1 123 ? -24.38597 17.18609 12.13891 1.000 42.77400 175 VAL A O 1
ATOM 626 N N . PRO A 1 124 ? -22.89833 15.64749 11.39309 1.000 48.21411 176 PRO A N 1
ATOM 627 C CA . PRO A 1 124 ? -21.73626 16.38615 11.88943 1.000 54.13106 176 PRO A CA 1
ATOM 628 C C . PRO A 1 124 ? -21.60355 17.75048 11.21976 1.000 47.20070 176 PRO A C 1
ATOM 629 O O . PRO A 1 124 ? -22.10575 17.95554 10.11070 1.000 42.26234 176 PRO A O 1
ATOM 633 N N . ASN A 1 125 ? -20.95052 18.68335 11.90255 1.000 36.80181 177 ASN A N 1
ATOM 634 C CA . ASN A 1 125 ? -20.59586 19.94157 11.26645 1.000 48.81096 177 ASN A CA 1
ATOM 635 C C . ASN A 1 125 ? -19.77581 19.66014 10.00120 1.000 44.48396 177 ASN A C 1
ATOM 636 O O . ASN A 1 125 ? -18.90438 18.78944 9.99932 1.000 45.59420 177 ASN A O 1
ATOM 641 N N . GLY A 1 126 ? -20.09240 20.36256 8.91667 1.000 47.36234 178 GLY A N 1
ATOM 642 C CA . GLY A 1 126 ? -19.37262 20.19114 7.67050 1.000 48.43597 178 GLY A CA 1
ATOM 643 C C . GLY A 1 126 ? -20.16805 20.59069 6.44233 1.000 45.94776 178 GLY A C 1
ATOM 644 O O . GLY A 1 126 ? -21.23486 21.19122 6.55076 1.000 57.63273 178 GLY A O 1
ATOM 645 N N . SER A 1 127 ? -19.63021 20.25564 5.27123 1.000 35.78738 179 SER A N 1
ATOM 646 C CA . SER A 1 127 ? -20.24908 20.58414 3.99081 1.000 41.69772 179 SER A CA 1
ATOM 647 C C . SER A 1 127 ? -21.05832 19.42847 3.47101 1.000 43.81269 179 SER A C 1
ATOM 648 O O . SER A 1 127 ? -20.65423 18.27309 3.59152 1.000 39.47153 179 SER A O 1
ATOM 651 N N . TYR A 1 128 ? -22.19483 19.75336 2.87649 1.000 41.33383 180 TYR A N 1
ATOM 652 C CA . TYR A 1 128 ? -23.06238 18.76238 2.26437 1.000 32.60555 180 TYR A CA 1
ATOM 653 C C . TYR A 1 128 ? -23.46019 19.25896 0.89527 1.000 40.89586 180 TYR A C 1
ATOM 654 O O . TYR A 1 128 ? -23.35494 20.45672 0.62121 1.000 46.46706 180 TYR A O 1
ATOM 663 N N . ASN A 1 129 ? -23.91013 18.34726 0.03794 1.000 38.60248 181 ASN A N 1
ATOM 664 C CA . ASN A 1 129 ? -24.28097 18.70335 -1.31928 1.000 42.21460 181 ASN A CA 1
ATOM 665 C C . ASN A 1 129 ? -25.65019 18.19089 -1.69080 1.000 41.02735 181 ASN A C 1
ATOM 666 O O . ASN A 1 129 ? -26.03601 17.08092 -1.32904 1.000 40.60349 181 ASN A O 1
ATOM 671 N N . ILE A 1 130 ? -26.38113 19.00767 -2.43271 1.000 34.21073 182 ILE A N 1
ATOM 672 C CA . ILE A 1 130 ? -27.74022 18.67119 -2.77273 1.000 36.29765 182 ILE A CA 1
ATOM 673 C C . ILE A 1 130 ? -27.84060 18.44180 -4.27036 1.000 45.41257 182 ILE A C 1
ATOM 674 O O . ILE A 1 130 ? -27.20200 19.13437 -5.04832 1.000 56.04324 182 ILE A O 1
ATOM 679 N N . ALA A 1 131 ? -28.57731 17.40877 -4.67033 1.000 42.23394 183 ALA A N 1
ATOM 680 C CA . ALA A 1 131 ? -28.89753 17.21468 -6.07003 1.000 37.05429 183 ALA A CA 1
ATOM 681 C C . ALA A 1 131 ? -30.40934 17.28510 -6.22218 1.000 44.96082 183 ALA A C 1
ATOM 682 O O . ALA A 1 131 ? -31.14982 16.69211 -5.44232 1.000 51.62776 183 ALA A O 1
ATOM 684 N N . ILE A 1 132 ? -30.88062 18.03120 -7.20763 1.000 47.42522 184 ILE A N 1
ATOM 685 C CA . ILE A 1 132 ? -32.31260 18.22289 -7.32875 1.000 48.90308 184 ILE A CA 1
ATOM 686 C C . ILE A 1 132 ? -32.78653 17.80763 -8.70820 1.000 55.71820 184 ILE A C 1
ATOM 687 O O . ILE A 1 132 ? -32.19449 18.18068 -9.71440 1.000 66.31371 184 ILE A O 1
ATOM 692 N N . THR A 1 133 ? -33.83373 16.99501 -8.74831 1.000 61.19648 185 THR A N 1
ATOM 693 C CA . THR A 1 133 ? -34.43591 16.60523 -10.01099 1.000 71.31614 185 THR A CA 1
ATOM 694 C C . THR A 1 133 ? -35.93294 16.90170 -9.94981 1.000 69.24843 185 THR A C 1
ATOM 695 O O . THR A 1 133 ? -36.53622 16.84353 -8.87847 1.000 66.70305 185 THR A O 1
ATOM 699 N N . ALA A 1 134 ? -36.52794 17.23875 -11.08983 1.000 71.48715 186 ALA A N 1
ATOM 700 C CA . ALA A 1 134 ? -37.94059 17.60779 -11.11369 1.000 78.40127 186 ALA A CA 1
ATOM 701 C C . ALA A 1 134 ? -38.62482 17.17405 -12.40502 1.000 83.84700 186 ALA A C 1
ATOM 702 O O . ALA A 1 134 ? -38.00160 17.11647 -13.46360 1.000 86.96965 186 ALA A O 1
ATOM 704 N N . SER A 1 135 ? -39.91718 16.88254 -12.30781 1.000 93.45041 187 SER A N 1
ATOM 705 C CA . SER A 1 135 ? -40.69491 16.42252 -13.45412 1.000 102.35843 187 SER A CA 1
ATOM 706 C C . SER A 1 135 ? -42.10011 17.01139 -13.44064 1.000 105.97921 187 SER A C 1
ATOM 707 O O . SER A 1 135 ? -42.73043 17.10935 -12.38840 1.000 106.08317 187 SER A O 1
ATOM 710 N N . VAL A 1 142 ? -35.77408 20.54149 -16.30253 1.000 69.94012 194 VAL A N 1
ATOM 711 C CA . VAL A 1 142 ? -34.44969 20.97788 -15.87930 1.000 76.69607 194 VAL A CA 1
ATOM 712 C C . VAL A 1 142 ? -34.53263 21.77041 -14.57900 1.000 77.42070 194 VAL A C 1
ATOM 713 O O . VAL A 1 142 ? -35.43645 22.58508 -14.37381 1.000 68.43877 194 VAL A O 1
ATOM 717 N N . ALA A 1 143 ? -33.59397 21.50568 -13.68240 1.000 71.98361 195 ALA A N 1
ATOM 718 C CA . ALA A 1 143 ? -33.58072 22.19953 -12.41480 1.000 57.51238 195 ALA A CA 1
ATOM 719 C C . ALA A 1 143 ? -32.20337 22.76825 -12.13820 1.000 57.69753 195 ALA A C 1
ATOM 720 O O . ALA A 1 143 ? -31.17717 22.07727 -12.26198 1.000 51.40444 195 ALA A O 1
ATOM 722 N N . GLN A 1 144 ? -32.19670 24.04255 -11.77264 1.000 51.69864 196 GLN A N 1
ATOM 723 C CA . GLN A 1 144 ? -30.99335 24.72066 -11.33240 1.000 43.84234 196 GLN A CA 1
ATOM 724 C C . GLN A 1 144 ? -30.97012 24.74989 -9.81591 1.000 40.99660 196 GLN A C 1
ATOM 725 O O . GLN A 1 144 ? -31.77647 25.44542 -9.20180 1.000 49.35994 196 GLN A O 1
ATOM 731 N N . PRO A 1 145 ? -30.05839 23.98724 -9.19587 1.000 45.57751 197 PRO A N 1
ATOM 732 C CA . PRO A 1 145 ? -29.98952 24.10289 -7.73926 1.000 41.07635 197 PRO A CA 1
ATOM 733 C C . PRO A 1 145 ? -29.37410 25.41399 -7.32334 1.000 38.78533 197 PRO A C 1
ATOM 734 O O . PRO A 1 145 ? -28.54888 25.96729 -8.05216 1.000 41.94931 197 PRO A O 1
ATOM 738 N N . LEU A 1 146 ? -29.75215 25.89075 -6.14175 1.000 40.07874 198 LEU A N 1
ATOM 739 C CA . LEU A 1 146 ? -29.21756 27.14707 -5.61240 1.000 34.52890 198 LEU A CA 1
ATOM 740 C C . LEU A 1 146 ? -28.60455 26.90349 -4.25318 1.000 38.37965 198 LEU A C 1
ATOM 741 O O . LEU A 1 146 ? -29.17302 26.15193 -3.46252 1.000 38.00391 198 LEU A O 1
ATOM 746 N N . GLN A 1 147 ? -27.45730 27.53208 -3.98012 1.000 36.39539 199 GLN A N 1
ATOM 747 C CA . GLN A 1 147 ? -26.84042 27.46687 -2.64813 1.000 38.11567 199 GLN A CA 1
ATOM 748 C C . GLN A 1 147 ? -26.68123 28.85606 -2.00611 1.000 46.36477 199 GLN A C 1
ATOM 749 O O . GLN A 1 147 ? -26.73539 29.89140 -2.69273 1.000 33.14080 199 GLN A O 1
ATOM 755 N N . PHE A 1 148 ? -26.46963 28.86242 -0.69072 1.000 39.61857 200 PHE A N 1
ATOM 756 C CA . PHE A 1 148 ? -26.32792 30.10470 0.06577 1.000 48.56422 200 PHE A CA 1
ATOM 757 C C . PHE A 1 148 ? -24.86816 30.52322 0.05684 1.000 52.13848 200 PHE A C 1
ATOM 758 O O . PHE A 1 148 ? -23.98306 29.69422 0.25773 1.000 49.50786 200 PHE A O 1
ATOM 766 N N . ALA A 1 149 ? -24.61312 31.79886 -0.21387 1.000 42.18576 201 ALA A N 1
ATOM 767 C CA . ALA A 1 149 ? -23.26639 32.34577 -0.06670 1.000 45.64361 201 ALA A CA 1
ATOM 768 C C . ALA A 1 149 ? -23.33509 33.75502 0.51717 1.000 48.33642 201 ALA A C 1
ATOM 769 O O . ALA A 1 149 ? -24.27751 34.50368 0.25333 1.000 53.55017 201 ALA A O 1
ATOM 771 N N . LEU A 1 150 ? -22.34251 34.10160 1.32457 1.000 44.95288 202 LEU A N 1
ATOM 772 C CA . LEU A 1 150 ? -22.25803 35.42587 1.91272 1.000 53.14020 202 LEU A CA 1
ATOM 773 C C . LEU A 1 150 ? -21.44446 36.32653 0.99554 1.000 53.08871 202 LEU A C 1
ATOM 774 O O . LEU A 1 150 ? -20.39309 35.92113 0.50815 1.000 49.42443 202 LEU A O 1
ATOM 779 N N . VAL A 1 151 ? -21.95135 37.52396 0.71726 1.000 59.04019 203 VAL A N 1
ATOM 780 C CA . VAL A 1 151 ? -21.20459 38.48324 -0.09049 1.000 64.91436 203 VAL A CA 1
ATOM 781 C C . VAL A 1 151 ? -20.15091 39.16406 0.79538 1.000 71.87434 203 VAL A C 1
ATOM 782 O O . VAL A 1 151 ? -20.48077 39.74587 1.83129 1.000 60.56776 203 VAL A O 1
ATOM 786 N N . GLN A 1 152 ? -18.88582 39.07244 0.39062 1.000 69.95268 204 GLN A N 1
ATOM 787 C CA . GLN A 1 152 ? -17.77779 39.51665 1.23387 1.000 76.96924 204 GLN A CA 1
ATOM 788 C C . GLN A 1 152 ? -17.19327 40.85451 0.78829 1.000 70.30333 204 GLN A C 1
ATOM 789 O O . GLN A 1 152 ? -16.56358 41.55589 1.57259 1.000 67.63268 204 GLN A O 1
ATOM 795 N N . GLY A 1 153 ? -17.39578 41.18024 -0.48282 1.000 63.42480 205 GLY A N 1
ATOM 796 C CA . GLY A 1 153 ? -16.90390 42.40872 -1.07111 1.000 69.86148 205 GLY A CA 1
ATOM 797 C C . GLY A 1 153 ? -17.27604 42.43283 -2.54121 1.000 75.66237 205 GLY A C 1
ATOM 798 O O . GLY A 1 153 ? -18.04096 41.58224 -3.00956 1.000 68.73812 205 GLY A O 1
ATOM 799 N N . VAL A 1 154 ? -16.75120 43.41737 -3.26534 1.000 77.48566 206 VAL A N 1
ATOM 800 C CA . VAL A 1 154 ? -16.96876 43.53325 -4.70412 1.000 82.64514 206 VAL A CA 1
ATOM 801 C C . VAL A 1 154 ? -15.65525 43.89607 -5.38583 1.000 90.88995 206 VAL A C 1
ATOM 802 O O . VAL A 1 154 ? -14.77128 44.47877 -4.76175 1.000 87.69388 206 VAL A O 1
ATOM 806 N N . THR A 1 155 ? -15.52849 43.55708 -6.66477 1.000 99.03316 207 THR A N 1
ATOM 807 C CA . THR A 1 155 ? -14.32187 43.88125 -7.41682 1.000 102.30237 207 THR A CA 1
ATOM 808 C C . THR A 1 155 ? -14.64820 44.66223 -8.68659 1.000 109.11372 207 THR A C 1
ATOM 809 O O . THR A 1 155 ? -15.50043 44.25441 -9.47771 1.000 110.31578 207 THR A O 1
ATOM 813 N N . ASN A 1 161 ? -18.61001 45.03399 -12.50720 1.000 113.21102 213 ASN A N 1
ATOM 814 C CA . ASN A 1 161 ? -18.47695 44.66972 -11.10043 1.000 111.20448 213 ASN A CA 1
ATOM 815 C C . ASN A 1 161 ? -18.78216 43.20289 -10.83449 1.000 110.37430 213 ASN A C 1
ATOM 816 O O . ASN A 1 161 ? -19.65683 42.60899 -11.46894 1.000 112.85975 213 ASN A O 1
ATOM 821 N N . LEU A 1 162 ? -18.05068 42.62831 -9.88472 1.000 105.04205 214 LEU A N 1
ATOM 822 C CA . LEU A 1 162 ? -18.20530 41.22649 -9.52378 1.000 91.46308 214 LEU A CA 1
ATOM 823 C C . LEU A 1 162 ? -18.36443 41.08346 -8.01642 1.000 83.74387 214 LEU A C 1
ATOM 824 O O . LEU A 1 162 ? -17.72279 41.79807 -7.24677 1.000 81.36845 214 LEU A O 1
ATOM 829 N N . LEU A 1 163 ? -19.22280 40.16071 -7.59820 1.000 79.13070 215 LEU A N 1
ATOM 830 C CA . LEU A 1 163 ? -19.41673 39.89242 -6.18148 1.000 68.48745 215 LEU A CA 1
ATOM 831 C C . LEU A 1 163 ? -18.38071 38.89348 -5.69676 1.000 63.87111 215 LEU A C 1
ATOM 832 O O . LEU A 1 163 ? -18.19597 37.83668 -6.30848 1.000 69.38044 215 LEU A O 1
ATOM 837 N N . ASP A 1 164 ? -17.69603 39.22005 -4.60594 1.000 66.30179 216 ASP A N 1
ATOM 838 C CA . ASP A 1 164 ? -16.81007 38.24029 -3.99375 1.000 79.70996 216 ASP A CA 1
ATOM 839 C C . ASP A 1 164 ? -17.56519 37.45121 -2.94317 1.000 76.72140 216 ASP A C 1
ATOM 840 O O . ASP A 1 164 ? -18.03799 38.01788 -1.95184 1.000 70.42179 216 ASP A O 1
ATOM 845 N N . LEU A 1 165 ? -17.66032 36.14445 -3.17199 1.000 64.27912 217 LEU A N 1
ATOM 846 C CA . LEU A 1 165 ? -18.42030 35.24304 -2.31349 1.000 72.89022 217 LEU A CA 1
ATOM 847 C C . LEU A 1 165 ? -17.51667 34.38869 -1.43281 1.000 77.98430 217 LEU A C 1
ATOM 848 O O . LEU A 1 165 ? -17.96710 33.41279 -0.82935 1.000 78.39503 217 LEU A O 1
ATOM 853 N N . GLY A 1 166 ? -16.24274 34.76497 -1.36519 1.000 84.05186 218 GLY A N 1
ATOM 854 C CA . GLY A 1 166 ? -15.26152 34.04073 -0.57708 1.000 80.48629 218 GLY A CA 1
ATOM 855 C C . GLY A 1 166 ? -14.93669 32.69582 -1.18842 1.000 78.83092 218 GLY A C 1
ATOM 856 O O . GLY A 1 166 ? -14.49210 32.62112 -2.32894 1.000 73.06079 218 GLY A O 1
ATOM 857 N N . THR A 1 167 ? -15.17382 31.64050 -0.41636 1.000 83.03319 219 THR A N 1
ATOM 858 C CA . THR A 1 167 ? -14.94724 30.24955 -0.82718 1.000 93.63537 219 THR A CA 1
ATOM 859 C C . THR A 1 167 ? -15.55672 29.88368 -2.18821 1.000 89.20870 219 THR A C 1
ATOM 860 O O . THR A 1 167 ? -14.94613 29.16111 -2.98698 1.000 82.68433 219 THR A O 1
ATOM 864 N N . TYR A 1 168 ? -16.75823 30.39473 -2.44333 1.000 84.60025 220 TYR A N 1
ATOM 865 C CA . TYR A 1 168 ? -17.49900 30.08566 -3.66044 1.000 78.02406 220 TYR A CA 1
ATOM 866 C C . TYR A 1 168 ? -16.87357 30.76500 -4.88322 1.000 70.25464 220 TYR A C 1
ATOM 867 O O . TYR A 1 168 ? -17.18138 30.41751 -6.02150 1.000 76.72579 220 TYR A O 1
ATOM 876 N N . GLY A 1 169 ? -15.97416 31.71329 -4.65013 1.000 70.90861 221 GLY A N 1
ATOM 877 C CA . GLY A 1 169 ? -15.36174 32.45563 -5.74223 1.000 79.05227 221 GLY A CA 1
ATOM 878 C C . GLY A 1 169 ? -16.17414 33.69931 -6.07404 1.000 83.32672 221 GLY A C 1
ATOM 879 O O . GLY A 1 169 ? -16.72533 34.32453 -5.17671 1.000 67.51384 221 GLY A O 1
ATOM 880 N N . THR A 1 170 ? -16.25688 34.05284 -7.35507 1.000 78.28842 222 THR A N 1
ATOM 881 C CA . THR A 1 170 ? -17.02254 35.22228 -7.77756 1.000 80.51973 222 THR A CA 1
ATOM 882 C C . THR A 1 170 ? -18.21186 34.87727 -8.65098 1.000 79.93514 222 THR A C 1
ATOM 883 O O . THR A 1 170 ? -18.23331 33.84493 -9.31907 1.000 85.21274 222 THR A O 1
ATOM 887 N N . THR A 1 171 ? -19.19087 35.77368 -8.65125 1.000 73.13998 223 THR A N 1
ATOM 888 C CA . THR A 1 171 ? -20.33567 35.67149 -9.53781 1.000 69.22617 223 THR A CA 1
ATOM 889 C C . THR A 1 171 ? -20.77965 37.07601 -9.92647 1.000 66.69959 223 THR A C 1
ATOM 890 O O . THR A 1 171 ? -20.47906 38.03658 -9.22000 1.000 60.77940 223 THR A O 1
ATOM 894 N N . THR A 1 172 ? -21.47061 37.19744 -11.05671 1.000 63.12666 224 THR A N 1
ATOM 895 C CA . THR A 1 172 ? -21.99623 38.48636 -11.48050 1.000 65.11233 224 THR A CA 1
ATOM 896 C C . THR A 1 172 ? -23.32915 38.72569 -10.79691 1.000 66.24686 224 THR A C 1
ATOM 897 O O . THR A 1 172 ? -23.91645 37.80736 -10.21945 1.000 57.94114 224 THR A O 1
ATOM 901 N N . LEU A 1 173 ? -23.80103 39.96197 -10.86373 1.000 52.82846 225 LEU A N 1
ATOM 902 C CA . LEU A 1 173 ? -25.04409 40.33007 -10.21575 1.000 54.97818 225 LEU A CA 1
ATOM 903 C C . LEU A 1 173 ? -26.23136 39.54339 -10.76574 1.000 52.71296 225 LEU A C 1
ATOM 904 O O . LEU A 1 173 ? -27.12383 39.15030 -10.01303 1.000 49.69733 225 LEU A O 1
ATOM 909 N N . ASP A 1 174 ? -26.23768 39.30476 -12.07411 1.000 51.73452 226 ASP A N 1
ATOM 910 C CA . ASP A 1 174 ? -27.38818 38.67625 -12.72738 1.000 53.89710 226 ASP A CA 1
ATOM 911 C C . ASP A 1 174 ? -27.55632 37.19938 -12.35037 1.000 53.98351 226 ASP A C 1
ATOM 912 O O . ASP A 1 174 ? -28.62042 36.61166 -12.53123 1.000 59.44053 226 ASP A O 1
ATOM 917 N N . GLU A 1 175 ? -26.50665 36.59804 -11.81916 1.000 49.46161 227 GLU A N 1
ATOM 918 C CA . GLU A 1 175 ? -26.59008 35.20651 -11.41394 1.000 48.13750 227 GLU A CA 1
ATOM 919 C C . GLU A 1 175 ? -27.22171 35.08294 -10.03277 1.000 51.89892 227 GLU A C 1
ATOM 920 O O . GLU A 1 175 ? -27.47422 33.97424 -9.56090 1.000 50.01664 227 GLU A O 1
ATOM 926 N N . VAL A 1 176 ? -27.47666 36.21775 -9.38217 1.000 47.37612 228 VAL A N 1
ATOM 927 C CA . VAL A 1 176 ? -28.10267 36.20380 -8.06134 1.000 37.54487 228 VAL A CA 1
ATOM 928 C C . VAL A 1 176 ? -29.61110 35.97223 -8.18595 1.000 40.36340 228 VAL A C 1
ATOM 929 O O . VAL A 1 176 ? -30.30196 36.74333 -8.84629 1.000 45.39136 228 VAL A O 1
ATOM 933 N N . ARG A 1 177 ? -30.12382 34.91166 -7.56013 1.000 38.80328 229 ARG A N 1
ATOM 934 C CA . ARG A 1 177 ? -31.55712 34.59499 -7.65890 1.000 37.68642 229 ARG A CA 1
ATOM 935 C C . ARG A 1 177 ? -32.34721 35.18915 -6.49974 1.000 43.15459 229 ARG A C 1
ATOM 936 O O . ARG A 1 177 ? -33.54603 35.46289 -6.61530 1.000 44.07742 229 ARG A O 1
ATOM 944 N N . GLN A 1 178 ? -31.67844 35.38688 -5.37506 1.000 42.12916 230 GLN A N 1
ATOM 945 C CA . GLN A 1 178 ? -32.35095 35.89656 -4.20186 1.000 39.29606 230 GLN A CA 1
ATOM 946 C C . GLN A 1 178 ? -31.32935 36.50703 -3.27472 1.000 35.53110 230 GLN A C 1
ATOM 947 O O . GLN A 1 178 ? -30.20449 36.01081 -3.18733 1.000 39.38884 230 GLN A O 1
ATOM 953 N N . ILE A 1 179 ? -31.71791 37.59598 -2.60815 1.000 32.48447 231 ILE A N 1
ATOM 954 C CA . ILE A 1 179 ? -30.88342 38.26362 -1.62582 1.000 32.26146 231 ILE A CA 1
ATOM 955 C C . ILE A 1 179 ? -31.52648 38.12497 -0.26633 1.000 42.12798 231 ILE A C 1
ATOM 956 O O . ILE A 1 179 ? -32.73062 38.29922 -0.14720 1.000 40.74071 231 ILE A O 1
ATOM 961 N N . ILE A 1 180 ? -30.73211 37.82796 0.75795 1.000 43.16236 232 ILE A N 1
ATOM 962 C CA . ILE A 1 180 ? -31.27376 37.53103 2.08481 1.000 47.32637 232 ILE A CA 1
ATOM 963 C C . ILE A 1 180 ? -30.61402 38.36591 3.18475 1.000 51.68868 232 ILE A C 1
ATOM 964 O O . ILE A 1 180 ? -31.25083 38.74075 4.17292 1.000 53.81423 232 ILE A O 1
ATOM 970 N N . SER B 1 36 ? 5.94856 -2.02437 14.46632 1.000 92.92977 88 SER B N 1
ATOM 971 C CA . SER B 1 36 ? 5.08657 -1.53158 13.39800 1.000 91.68818 88 SER B CA 1
ATOM 972 C C . SER B 1 36 ? 5.62307 -1.94460 12.03551 1.000 94.02231 88 SER B C 1
ATOM 973 O O . SER B 1 36 ? 6.63315 -1.41805 11.56770 1.000 95.37250 88 SER B O 1
ATOM 976 N N . GLN B 1 37 ? 4.93267 -2.88175 11.39617 1.000 88.56625 89 GLN B N 1
ATOM 977 C CA . GLN B 1 37 ? 5.40165 -3.44590 10.14110 1.000 78.29863 89 GLN B CA 1
ATOM 978 C C . GLN B 1 37 ? 4.41877 -3.21148 8.99884 1.000 75.07319 89 GLN B C 1
ATOM 979 O O . GLN B 1 37 ? 4.11175 -4.13187 8.24291 1.000 77.49505 89 GLN B O 1
ATOM 985 N N . SER B 1 38 ? 3.93748 -1.97651 8.87235 1.000 63.99339 90 SER B N 1
ATOM 986 C CA . SER B 1 38 ? 2.98370 -1.61972 7.81988 1.000 61.73547 90 SER B CA 1
ATOM 987 C C . SER B 1 38 ? 3.65736 -0.96587 6.61078 1.000 46.05667 90 SER B C 1
ATOM 988 O O . SER B 1 38 ? 4.83997 -0.62357 6.65596 1.000 44.58093 90 SER B O 1
ATOM 991 N N . LEU B 1 39 ? 2.89274 -0.79387 5.54099 1.000 39.84506 91 LEU B N 1
ATOM 992 C CA . LEU B 1 39 ? 3.38988 -0.19025 4.30722 1.000 46.72313 91 LEU B CA 1
ATOM 993 C C . LEU B 1 39 ? 3.96770 1.21839 4.51785 1.000 51.26333 91 LEU B C 1
ATOM 994 O O . LEU B 1 39 ? 3.39100 2.02824 5.23712 1.000 53.35368 91 LEU B O 1
ATOM 999 N N . GLN B 1 40 ? 5.11010 1.50455 3.89891 1.000 52.53445 92 GLN B N 1
ATOM 1000 C CA . GLN B 1 40 ? 5.59631 2.88536 3.81233 1.000 44.24263 92 GLN B CA 1
ATOM 1001 C C . GLN B 1 40 ? 4.68427 3.64496 2.87853 1.000 38.35706 92 GLN B C 1
ATOM 1002 O O . GLN B 1 40 ? 4.62857 3.33404 1.67876 1.000 36.26672 92 GLN B O 1
ATOM 1008 N N . ALA B 1 41 ? 3.97824 4.64157 3.41226 1.000 38.02215 93 ALA B N 1
ATOM 1009 C CA . ALA B 1 41 ? 3.04117 5.44423 2.63035 1.000 34.88239 93 ALA B CA 1
ATOM 1010 C C . ALA B 1 41 ? 3.72072 6.10770 1.43018 1.000 32.65679 93 ALA B C 1
ATOM 1011 O O . ALA B 1 41 ? 3.08194 6.38696 0.41711 1.000 34.16043 93 ALA B O 1
ATOM 1013 N N . THR B 1 42 ? 5.02722 6.31480 1.53883 1.000 28.47345 94 THR B N 1
ATOM 1014 C CA . THR B 1 42 ? 5.82153 6.84942 0.43535 1.000 33.08849 94 THR B CA 1
ATOM 1015 C C . THR B 1 42 ? 5.67048 6.03446 -0.84400 1.000 40.55097 94 THR B C 1
ATOM 1016 O O . THR B 1 42 ? 5.73901 6.59445 -1.94995 1.000 33.58056 94 THR B O 1
ATOM 1020 N N . THR B 1 43 ? 5.42851 4.72511 -0.70686 1.000 33.95384 95 THR B N 1
ATOM 1021 C CA . THR B 1 43 ? 5.31602 3.84604 -1.87063 1.000 29.69018 95 THR B CA 1
ATOM 1022 C C . THR B 1 43 ? 4.05891 4.15471 -2.67649 1.000 28.70138 95 THR B C 1
ATOM 1023 O O . THR B 1 43 ? 3.94880 3.78032 -3.84331 1.000 33.55974 95 THR B O 1
ATOM 1027 N N . LEU B 1 44 ? 3.11220 4.85704 -2.07357 1.000 27.56765 96 LEU B N 1
ATOM 1028 C CA . LEU B 1 44 ? 1.89734 5.22733 -2.80621 1.000 27.09413 96 LEU B CA 1
ATOM 1029 C C . LEU B 1 44 ? 2.03997 6.50594 -3.62684 1.000 33.68469 96 LEU B C 1
ATOM 1030 O O . LEU B 1 44 ? 1.21360 6.75572 -4.51505 1.000 38.08042 96 LEU B O 1
ATOM 1035 N N . ILE B 1 45 ? 3.07998 7.30040 -3.35923 1.000 29.56972 97 ILE B N 1
ATOM 1036 C CA . ILE B 1 45 ? 3.23968 8.58518 -4.05806 1.000 31.57543 97 ILE B CA 1
ATOM 1037 C C . ILE B 1 45 ? 3.37424 8.36170 -5.54847 1.000 35.32032 97 ILE B C 1
ATOM 1038 O O . ILE B 1 45 ? 4.18837 7.56069 -5.96726 1.000 35.13766 97 ILE B O 1
ATOM 1043 N N . GLY B 1 46 ? 2.56323 9.05063 -6.35104 1.000 37.20566 98 GLY B N 1
ATOM 1044 C CA . GLY B 1 46 ? 2.60054 8.86995 -7.80059 1.000 25.90285 98 GLY B CA 1
ATOM 1045 C C . GLY B 1 46 ? 1.59593 7.85759 -8.32190 1.000 31.97363 98 GLY B C 1
ATOM 1046 O O . GLY B 1 46 ? 1.40965 7.72958 -9.53046 1.000 31.79910 98 GLY B O 1
ATOM 1047 N N . HIS B 1 47 ? 0.93492 7.12919 -7.42426 1.000 26.94062 99 HIS B N 1
ATOM 1048 C CA . HIS B 1 47 ? -0.07283 6.15580 -7.85514 1.000 37.74157 99 HIS B CA 1
ATOM 1049 C C . HIS B 1 47 ? -1.46029 6.76325 -7.82001 1.000 31.36126 99 HIS B C 1
ATOM 1050 O O . HIS B 1 47 ? -1.70447 7.69896 -7.08257 1.000 29.27428 99 HIS B O 1
ATOM 1057 N N . GLY B 1 48 ? -2.37143 6.18387 -8.58487 1.000 33.46913 100 GLY B N 1
ATOM 1058 C CA . GLY B 1 48 ? -3.77913 6.46994 -8.41927 1.000 37.17816 100 GLY B CA 1
ATOM 1059 C C . GLY B 1 48 ? -4.32466 5.59063 -7.32128 1.000 38.00231 100 GLY B C 1
ATOM 1060 O O . GLY B 1 48 ? -3.83016 4.48723 -7.10038 1.000 42.32328 100 GLY B O 1
ATOM 1061 N N . VAL B 1 49 ? -5.31991 6.09994 -6.60937 1.000 32.92860 101 VAL B N 1
ATOM 1062 C CA . VAL B 1 49 ? -6.03387 5.34696 -5.59219 1.000 30.42039 101 VAL B CA 1
ATOM 1063 C C . VAL B 1 49 ? -7.52492 5.59289 -5.75862 1.000 36.58278 101 VAL B C 1
ATOM 1064 O O . VAL B 1 49 ? -7.91320 6.69704 -6.14225 1.000 32.21177 101 VAL B O 1
ATOM 1068 N N . MET B 1 50 ? -8.35053 4.57827 -5.47755 1.000 29.60934 102 MET B N 1
ATOM 1069 C CA . MET B 1 50 ? -9.79236 4.75553 -5.41028 1.000 29.90681 102 MET B CA 1
ATOM 1070 C C . MET B 1 50 ? -10.17190 4.99730 -3.95213 1.000 31.52571 102 MET B C 1
ATOM 1071 O O . MET B 1 50 ? -9.88574 4.17909 -3.07649 1.000 30.12989 102 MET B O 1
ATOM 1076 N N . VAL B 1 51 ? -10.81357 6.13776 -3.69219 1.000 28.98996 103 VAL B N 1
ATOM 1077 C CA . VAL B 1 51 ? -11.14077 6.55248 -2.32473 1.000 24.94205 103 VAL B CA 1
ATOM 1078 C C . VAL B 1 51 ? -12.56118 7.07500 -2.29457 1.000 24.45875 103 VAL B C 1
ATOM 1079 O O . VAL B 1 51 ? -13.12432 7.33799 -3.34852 1.000 30.32500 103 VAL B O 1
ATOM 1083 N N . PRO B 1 52 ? -13.16309 7.19453 -1.09390 1.000 25.86158 104 PRO B N 1
ATOM 1084 C CA . PRO B 1 52 ? -14.53912 7.69097 -1.01363 1.000 32.11845 104 PRO B CA 1
ATOM 1085 C C . PRO B 1 52 ? -14.62274 9.10624 -1.55234 1.000 33.95020 104 PRO B C 1
ATOM 1086 O O . PRO B 1 52 ? -13.72778 9.90551 -1.26050 1.000 33.41533 104 PRO B O 1
ATOM 1090 N N . GLY B 1 53 ? -15.67330 9.40817 -2.30324 1.000 34.27781 105 GLY B N 1
ATOM 1091 C CA . GLY B 1 53 ? -15.77203 10.69806 -2.96364 1.000 38.82457 105 GLY B CA 1
ATOM 1092 C C . GLY B 1 53 ? -16.48897 10.56955 -4.28595 1.000 38.84238 105 GLY B C 1
ATOM 1093 O O . GLY B 1 53 ? -16.72559 9.45940 -4.78321 1.000 35.51075 105 GLY B O 1
ATOM 1094 N N . THR B 1 54 ? -16.80296 11.71739 -4.87406 1.000 34.14478 106 THR B N 1
ATOM 1095 C CA . THR B 1 54 ? -17.78111 11.78966 -5.93534 1.000 34.95531 106 THR B CA 1
ATOM 1096 C C . THR B 1 54 ? -17.27380 12.45550 -7.19707 1.000 31.12760 106 THR B C 1
ATOM 1097 O O . THR B 1 54 ? -18.01365 12.58422 -8.17179 1.000 32.73844 106 THR B O 1
ATOM 1101 N N . THR B 1 55 ? -16.01859 12.87818 -7.19022 1.000 32.25585 107 THR B N 1
ATOM 1102 C CA . THR B 1 55 ? -15.52696 13.68495 -8.30075 1.000 34.86384 107 THR B CA 1
ATOM 1103 C C . THR B 1 55 ? -15.07984 12.84807 -9.48040 1.000 35.38108 107 THR B C 1
ATOM 1104 O O . THR B 1 55 ? -14.34023 11.88100 -9.31966 1.000 34.33846 107 THR B O 1
ATOM 1108 N N . ILE B 1 56 ? -15.52801 13.24701 -10.66394 1.000 39.72705 108 ILE B N 1
ATOM 1109 C CA . ILE B 1 56 ? -15.05907 12.70475 -11.92395 1.000 30.87712 108 ILE B CA 1
ATOM 1110 C C . ILE B 1 56 ? -14.52672 13.86734 -12.75457 1.000 41.36426 108 ILE B C 1
ATOM 1111 O O . ILE B 1 56 ? -15.21446 14.87182 -12.95034 1.000 40.96174 108 ILE B O 1
ATOM 1116 N N . LEU B 1 57 ? -13.29698 13.75287 -13.22676 1.000 44.37587 109 LEU B N 1
ATOM 1117 C CA . LEU B 1 57 ? -12.76660 14.75225 -14.14120 1.000 50.32227 109 LEU B CA 1
ATOM 1118 C C . LEU B 1 57 ? -13.04532 14.33492 -15.57723 1.000 49.65904 109 LEU B C 1
ATOM 1119 O O . LEU B 1 57 ? -12.95086 13.15995 -15.89844 1.000 43.68507 109 LEU B O 1
ATOM 1124 N N . ALA B 1 58 ? -13.41194 15.29662 -16.42523 1.000 47.77605 110 ALA B N 1
ATOM 1125 C CA . ALA B 1 58 ? -13.60132 15.05587 -17.85513 1.000 47.65793 110 ALA B CA 1
ATOM 1126 C C . ALA B 1 58 ? -12.73580 16.02361 -18.63458 1.000 45.18965 110 ALA B C 1
ATOM 1127 O O . ALA B 1 58 ? -12.64055 17.19347 -18.27239 1.000 57.90994 110 ALA B O 1
ATOM 1129 N N . GLY B 1 59 ? -12.10605 15.54829 -19.70381 1.000 55.52263 111 GLY B N 1
ATOM 1130 C CA . GLY B 1 59 ? -11.24799 16.41323 -20.48879 1.000 61.73343 111 GLY B CA 1
ATOM 1131 C C . GLY B 1 59 ? -10.82232 15.89114 -21.84396 1.000 65.13665 111 GLY B C 1
ATOM 1132 O O . GLY B 1 59 ? -10.83344 14.68704 -22.09837 1.000 62.30915 111 GLY B O 1
ATOM 1133 N N . LYS B 1 60 ? -10.43623 16.82052 -22.71292 1.000 64.70760 112 LYS B N 1
ATOM 1134 C CA . LYS B 1 60 ? -9.88349 16.49325 -24.01823 1.000 58.85541 112 LYS B CA 1
ATOM 1135 C C . LYS B 1 60 ? -8.75647 17.46671 -24.34042 1.000 67.32340 112 LYS B C 1
ATOM 1136 O O . LYS B 1 60 ? -8.70540 18.56624 -23.79130 1.000 69.71438 112 LYS B O 1
ATOM 1142 N N . GLY B 1 61 ? -7.85493 17.07035 -25.23059 1.000 74.43176 113 GLY B N 1
ATOM 1143 C CA . GLY B 1 61 ? -6.78117 17.95401 -25.65040 1.000 85.40092 113 GLY B CA 1
ATOM 1144 C C . GLY B 1 61 ? -7.27821 19.15096 -26.44848 1.000 91.51642 113 GLY B C 1
ATOM 1145 O O . GLY B 1 61 ? -8.48252 19.33457 -26.63000 1.000 88.40694 113 GLY B O 1
ATOM 1146 N N . ALA B 1 62 ? -6.34996 19.97277 -26.92757 1.000 95.50580 114 ALA B N 1
ATOM 1147 C CA . ALA B 1 62 ? -6.71363 21.12407 -27.74671 1.000 97.22714 114 ALA B CA 1
ATOM 1148 C C . ALA B 1 62 ? -6.75751 20.75882 -29.22942 1.000 99.88100 114 ALA B C 1
ATOM 1149 O O . ALA B 1 62 ? -7.15231 21.57344 -30.06594 1.000 105.20961 114 ALA B O 1
ATOM 1151 N N . GLU B 1 63 ? -6.36093 19.52639 -29.54160 1.000 99.75257 115 GLU B N 1
ATOM 1152 C CA . GLU B 1 63 ? -6.30083 19.04259 -30.92373 1.000 105.23540 115 GLU B CA 1
ATOM 1153 C C . GLU B 1 63 ? -7.64996 19.07190 -31.62753 1.000 103.77239 115 GLU B C 1
ATOM 1154 O O . GLU B 1 63 ? -7.89453 18.29850 -32.54599 1.000 100.39513 115 GLU B O 1
ATOM 1160 N N . THR B 1 68 ? -11.93069 12.96698 -25.51414 1.000 64.58363 120 THR B N 1
ATOM 1161 C CA . THR B 1 68 ? -12.52506 13.18297 -24.19881 1.000 76.48525 120 THR B CA 1
ATOM 1162 C C . THR B 1 68 ? -12.58412 11.91210 -23.36116 1.000 75.47567 120 THR B C 1
ATOM 1163 O O . THR B 1 68 ? -13.30481 10.97058 -23.68720 1.000 80.79704 120 THR B O 1
ATOM 1167 N N . SER B 1 69 ? -11.83172 11.90115 -22.26933 1.000 70.51822 121 SER B N 1
ATOM 1168 C CA . SER B 1 69 ? -11.83745 10.77800 -21.34615 1.000 65.13589 121 SER B CA 1
ATOM 1169 C C . SER B 1 69 ? -12.25162 11.26504 -19.96726 1.000 61.66296 121 SER B C 1
ATOM 1170 O O . SER B 1 69 ? -12.30310 12.47083 -19.72303 1.000 56.16477 121 SER B O 1
ATOM 1173 N N . THR B 1 70 ? -12.55660 10.33340 -19.06993 1.000 54.73247 122 THR B N 1
ATOM 1174 C CA . THR B 1 70 ? -12.89995 10.69188 -17.69765 1.000 52.24424 122 THR B CA 1
ATOM 1175 C C . THR B 1 70 ? -12.11593 9.84804 -16.71421 1.000 52.61968 122 THR B C 1
ATOM 1176 O O . THR B 1 70 ? -11.65885 8.76026 -17.05445 1.000 42.51007 122 THR B O 1
ATOM 1180 N N . THR B 1 71 ? -11.96268 10.34462 -15.49305 1.000 48.26821 123 THR B N 1
ATOM 1181 C CA . THR B 1 71 ? -11.32632 9.55749 -14.45124 1.000 45.84951 123 THR B CA 1
ATOM 1182 C C . THR B 1 71 ? -12.34110 8.55364 -13.93520 1.000 44.87962 123 THR B C 1
ATOM 1183 O O . THR B 1 71 ? -13.51635 8.87726 -13.81531 1.000 39.67404 123 THR B O 1
ATOM 1187 N N . PRO B 1 72 ? -11.89820 7.32751 -13.62525 1.000 48.86007 124 PRO B N 1
ATOM 1188 C CA . PRO B 1 72 ? -12.90780 6.32209 -13.26695 1.000 42.64167 124 PRO B CA 1
ATOM 1189 C C . PRO B 1 72 ? -13.59029 6.61412 -11.93850 1.000 39.45001 124 PRO B C 1
ATOM 1190 O O . PRO B 1 72 ? -13.02195 7.26887 -11.06479 1.000 40.72883 124 PRO B O 1
ATOM 1194 N N . PHE B 1 73 ? -14.82142 6.13992 -11.79819 1.000 39.12803 125 PHE B N 1
ATOM 1195 C CA . PHE B 1 73 ? -15.50020 6.22059 -10.52023 1.000 33.08778 125 PHE B CA 1
ATOM 1196 C C . PHE B 1 73 ? -15.79252 4.80743 -10.04415 1.000 44.41372 125 PHE B C 1
ATOM 1197 O O . PHE B 1 73 ? -15.63097 3.83489 -10.79507 1.000 36.64892 125 PHE B O 1
ATOM 1205 N N . GLY B 1 74 ? -16.22647 4.69142 -8.79538 1.000 36.67451 126 GLY B N 1
ATOM 1206 C CA . GLY B 1 74 ? -16.51759 3.39548 -8.24102 1.000 35.49590 126 GLY B CA 1
ATOM 1207 C C . GLY B 1 74 ? -17.79644 3.37296 -7.43670 1.000 42.29300 126 GLY B C 1
ATOM 1208 O O . GLY B 1 74 ? -18.36793 4.41639 -7.10194 1.000 39.80952 126 GLY B O 1
ATOM 1209 N N . VAL B 1 75 ? -18.24704 2.15802 -7.13316 1.000 43.90271 127 VAL B N 1
ATOM 1210 C CA . VAL B 1 75 ? -19.35295 1.96367 -6.21610 1.000 44.32080 127 VAL B CA 1
ATOM 1211 C C . VAL B 1 75 ? -18.97482 0.81707 -5.28949 1.000 53.56440 127 VAL B C 1
ATOM 1212 O O . VAL B 1 75 ? -18.48793 -0.23517 -5.72104 1.000 48.92406 127 VAL B O 1
ATOM 1216 N N . GLU B 1 76 ? -19.16893 1.04423 -4.00234 1.000 48.86119 128 GLU B N 1
ATOM 1217 C CA . GLU B 1 76 ? -18.85645 0.04101 -3.01529 1.000 50.97139 128 GLU B CA 1
ATOM 1218 C C . GLU B 1 76 ? -20.15052 -0.37598 -2.35655 1.000 60.82547 128 GLU B C 1
ATOM 1219 O O . GLU B 1 76 ? -20.89216 0.46634 -1.84189 1.000 60.63743 128 GLU B O 1
ATOM 1225 N N . LEU B 1 77 ? -20.43192 -1.67606 -2.41083 1.000 58.03154 129 LEU B N 1
ATOM 1226 C CA . LEU B 1 77 ? -21.68475 -2.22158 -1.90436 1.000 59.08850 129 LEU B CA 1
ATOM 1227 C C . LEU B 1 77 ? -21.43258 -3.29579 -0.86072 1.000 62.15246 129 LEU B C 1
ATOM 1228 O O . LEU B 1 77 ? -20.51264 -4.10393 -0.99656 1.000 63.58414 129 LEU B O 1
ATOM 1233 N N . GLN B 1 78 ? -22.25301 -3.29522 0.18327 1.000 66.68515 130 GLN B N 1
ATOM 1234 C CA . GLN B 1 78 ? -22.18678 -4.31713 1.21985 1.000 68.72371 130 GLN B CA 1
ATOM 1235 C C . GLN B 1 78 ? -22.93729 -5.56343 0.77660 1.000 74.05534 130 GLN B C 1
ATOM 1236 O O . GLN B 1 78 ? -22.64872 -6.66974 1.22684 1.000 68.51158 130 GLN B O 1
ATOM 1242 N N . GLN B 1 79 ? -23.91308 -5.37081 -0.10246 1.000 75.14542 131 GLN B N 1
ATOM 1243 C CA . GLN B 1 79 ? -24.75620 -6.46250 -0.57253 1.000 86.77878 131 GLN B CA 1
ATOM 1244 C C . GLN B 1 79 ? -24.95968 -6.35090 -2.08369 1.000 79.33929 131 GLN B C 1
ATOM 1245 O O . GLN B 1 79 ? -24.72544 -5.29092 -2.65390 1.000 71.03239 131 GLN B O 1
ATOM 1251 N N . PRO B 1 80 ? -25.36543 -7.45142 -2.74388 1.000 79.31583 132 PRO B N 1
ATOM 1252 C CA . PRO B 1 80 ? -25.63205 -7.30642 -4.17619 1.000 78.15565 132 PRO B CA 1
ATOM 1253 C C . PRO B 1 80 ? -26.79357 -6.34416 -4.38216 1.000 87.50259 132 PRO B C 1
ATOM 1254 O O . PRO B 1 80 ? -27.66384 -6.26258 -3.51699 1.000 92.61609 132 PRO B O 1
ATOM 1258 N N . ALA B 1 81 ? -26.80300 -5.60774 -5.48606 1.000 79.69535 133 ALA B N 1
ATOM 1259 C CA . ALA B 1 81 ? -27.86739 -4.64606 -5.69396 1.000 83.36386 133 ALA B CA 1
ATOM 1260 C C . ALA B 1 81 ? -28.78922 -5.07890 -6.81133 1.000 101.97422 133 ALA B C 1
ATOM 1261 O O . ALA B 1 81 ? -28.35076 -5.58435 -7.84615 1.000 101.94939 133 ALA B O 1
ATOM 1263 N N . ASP B 1 82 ? -30.07856 -4.88012 -6.57327 1.000 111.91827 134 ASP B N 1
ATOM 1264 C CA . ASP B 1 82 ? -31.10288 -5.14864 -7.55765 1.000 122.08185 134 ASP B CA 1
ATOM 1265 C C . ASP B 1 82 ? -31.27182 -3.90225 -8.42241 1.000 121.73822 134 ASP B C 1
ATOM 1266 O O . ASP B 1 82 ? -31.89536 -3.94032 -9.48259 1.000 135.05058 134 ASP B O 1
ATOM 1271 N N . LYS B 1 83 ? -30.69421 -2.79734 -7.96108 1.000 114.99271 135 LYS B N 1
ATOM 1272 C CA . LYS B 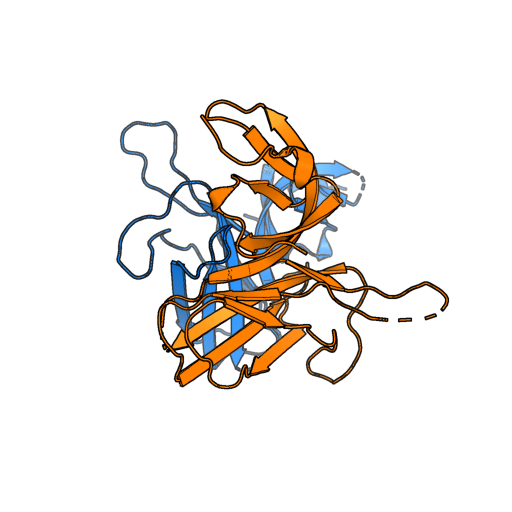1 83 ? -30.87502 -1.50480 -8.60921 1.000 107.86394 135 LYS B CA 1
ATOM 1273 C C . LYS B 1 83 ? -29.74615 -0.53839 -8.23854 1.000 99.86479 135 LYS B C 1
ATOM 1274 O O . LYS B 1 83 ? -29.54154 -0.24011 -7.06164 1.000 97.87627 135 LYS B O 1
ATOM 1280 N N . VAL B 1 84 ? -29.00326 -0.07016 -9.24123 1.000 85.53232 136 VAL B N 1
ATOM 1281 C CA . VAL B 1 84 ? -27.96244 0.93487 -9.02328 1.000 80.22600 136 VAL B CA 1
ATOM 1282 C C . VAL B 1 84 ? -28.06862 2.07164 -10.03242 1.000 84.90513 136 VAL B C 1
ATOM 1283 O O . VAL B 1 84 ? -27.90415 1.86133 -11.23554 1.000 83.65117 136 VAL B O 1
ATOM 1287 N N . THR B 1 85 ? -28.34129 3.27685 -9.54372 1.000 83.72333 137 THR B N 1
ATOM 1288 C CA . THR B 1 85 ? -28.43739 4.44387 -10.41834 1.000 71.64595 137 THR B CA 1
ATOM 1289 C C . THR B 1 85 ? -27.41118 5.48865 -10.02324 1.000 67.18558 137 THR B C 1
ATOM 1290 O O . THR B 1 85 ? -27.12681 5.67680 -8.83659 1.000 67.31192 137 THR B O 1
ATOM 1294 N N . ALA B 1 86 ? -26.84632 6.15524 -11.02440 1.000 63.63222 138 ALA B N 1
ATOM 1295 C CA . ALA B 1 86 ? -25.84323 7.19059 -10.78341 1.000 67.87189 138 ALA B CA 1
ATOM 1296 C C . ALA B 1 86 ? -26.23672 8.50292 -11.43594 1.000 67.22128 138 ALA B C 1
ATOM 1297 O O . ALA B 1 86 ? -26.59867 8.54397 -12.61702 1.000 66.47433 138 ALA B O 1
ATOM 1299 N N . THR B 1 87 ? -26.16679 9.57319 -10.65205 1.000 68.15976 139 THR B N 1
ATOM 1300 C CA . THR B 1 87 ? -26.47545 10.91137 -11.13425 1.000 58.53802 139 THR B CA 1
ATOM 1301 C C . THR B 1 87 ? -25.19928 11.74115 -11.23390 1.000 54.87373 139 THR B C 1
ATOM 1302 O O . THR B 1 87 ? -24.43727 11.84899 -10.27611 1.000 55.89919 139 THR B O 1
ATOM 1306 N N . ILE B 1 88 ? -24.95566 12.30631 -12.40918 1.000 49.83412 140 ILE B N 1
ATOM 1307 C CA . ILE B 1 88 ? -23.76566 13.10958 -12.62331 1.000 51.54822 140 ILE B CA 1
ATOM 1308 C C . ILE B 1 88 ? -24.13834 14.58535 -12.79937 1.000 55.39390 140 ILE B C 1
ATOM 1309 O O . ILE B 1 88 ? -24.96924 14.92611 -13.63702 1.000 57.37670 140 ILE B O 1
ATOM 1314 N N . THR B 1 89 ? -23.53057 15.44955 -11.98955 1.000 49.10019 141 THR B N 1
ATOM 1315 C 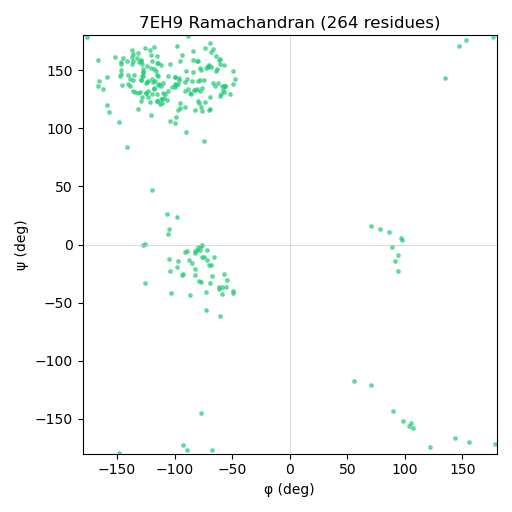CA . THR B 1 89 ? -23.82691 16.87391 -12.03313 1.000 53.08797 141 THR B CA 1
ATOM 1316 C C . THR B 1 89 ? -22.58026 17.67451 -12.35321 1.000 48.69064 141 THR B C 1
ATOM 1317 O O . THR B 1 89 ? -21.47449 17.24329 -12.02968 1.000 43.86521 141 THR B O 1
ATOM 1321 N N . ASP B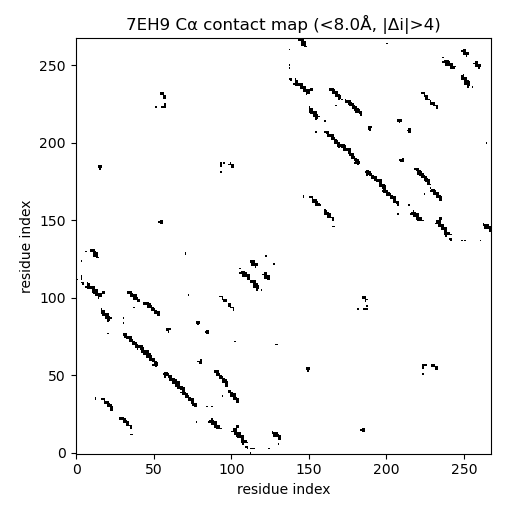 1 90 ? -22.75982 18.83175 -12.97900 1.000 45.60562 142 ASP B N 1
ATOM 1322 C CA . ASP B 1 90 ? -21.63880 19.72439 -13.27332 1.000 49.72764 142 ASP B CA 1
ATOM 1323 C C . ASP B 1 90 ? -21.36715 20.71986 -12.13507 1.000 52.12788 142 ASP B C 1
ATOM 1324 O O . ASP B 1 90 ? -22.00896 20.68915 -11.09350 1.000 41.53169 142 ASP B O 1
ATOM 1329 N N . LYS B 1 91 ? -20.41264 21.61012 -12.35883 1.000 51.86100 143 LYS B N 1
ATOM 1330 C CA . LYS B 1 91 ? -19.99130 22.57007 -11.34623 1.000 61.87098 143 LYS B CA 1
ATOM 1331 C C . LYS B 1 91 ? -21.13277 23.48551 -10.86744 1.000 60.35054 143 LYS B C 1
ATOM 1332 O O . LYS B 1 91 ? -21.19941 23.82754 -9.68898 1.000 59.29237 143 LYS B O 1
ATOM 1338 N N . ASP B 1 92 ? -22.03387 23.86970 -11.77141 1.000 44.71583 144 ASP B N 1
ATOM 1339 C CA . ASP B 1 92 ? -23.19796 24.67379 -11.38222 1.000 56.80801 144 ASP B CA 1
ATOM 1340 C C . ASP B 1 92 ? -24.23440 23.83523 -10.64659 1.000 58.20362 144 ASP B C 1
ATOM 1341 O O . ASP B 1 92 ? -25.18396 24.36387 -10.07861 1.000 68.37722 144 ASP B O 1
ATOM 1346 N N . GLY B 1 93 ? -24.05061 22.52666 -10.66998 1.000 49.73630 145 GLY B N 1
ATOM 1347 C CA . GLY B 1 93 ? -24.92076 21.61957 -9.94224 1.000 50.48779 145 GLY B CA 1
ATOM 1348 C C . GLY B 1 93 ? -26.01905 20.97387 -10.76656 1.000 49.77798 145 GLY B C 1
ATOM 1349 O O . GLY B 1 93 ? -26.84257 20.24479 -10.22096 1.000 53.29862 145 GLY B O 1
ATOM 1350 N N . ARG B 1 94 ? -26.03660 21.22930 -12.07228 1.000 48.56984 146 ARG B N 1
ATOM 1351 C CA . ARG B 1 94 ? -27.04936 20.64928 -12.94180 1.000 50.07762 146 ARG B CA 1
ATOM 1352 C C . ARG B 1 94 ? -26.77273 19.19282 -13.27519 1.000 60.52916 146 ARG B C 1
ATOM 1353 O O . ARG B 1 94 ? -25.62122 18.77440 -13.34659 1.000 53.66085 146 ARG B O 1
ATOM 1361 N N . VAL B 1 95 ? -27.83051 18.42294 -13.49746 1.000 60.58467 147 VAL B N 1
ATOM 1362 C CA . VAL B 1 95 ? -27.66340 17.03069 -13.88526 1.000 66.68315 147 VAL B CA 1
ATOM 1363 C C . VAL B 1 95 ? -27.40410 16.92445 -15.37975 1.000 54.91288 147 VAL B C 1
ATOM 1364 O O . VAL B 1 95 ? -28.25163 17.27113 -16.18968 1.000 56.36837 147 VAL B O 1
ATOM 1368 N N . VAL B 1 96 ? -26.22147 16.45005 -15.74006 1.000 50.88701 148 VAL B N 1
ATOM 1369 C CA . VAL B 1 96 ? -25.88302 16.30742 -17.14595 1.000 57.52603 148 VAL B CA 1
ATOM 1370 C C . VAL B 1 96 ? -26.10442 14.86430 -17.59252 1.000 58.54728 148 VAL B C 1
ATOM 1371 O O . VAL B 1 96 ? -26.24952 14.59128 -18.77603 1.000 62.03642 148 VAL B O 1
ATOM 1375 N N . ARG B 1 97 ? -26.16186 13.94115 -16.64025 1.000 57.15181 149 ARG B N 1
ATOM 1376 C CA . ARG B 1 97 ? -26.31515 12.53944 -16.99338 1.000 58.37549 149 ARG B CA 1
ATOM 1377 C C . ARG B 1 97 ? -26.79292 11.67117 -15.83791 1.000 57.63120 149 ARG B C 1
ATOM 1378 O O . ARG B 1 97 ? -26.29152 11.75630 -14.71477 1.000 62.34446 149 ARG B O 1
ATOM 1386 N N . THR B 1 98 ? -27.77436 10.83523 -16.14204 1.000 57.74380 150 THR B N 1
ATOM 1387 C CA . THR B 1 98 ? -28.25178 9.80345 -15.23602 1.000 65.76189 150 THR B CA 1
ATOM 1388 C C . THR B 1 98 ? -27.95982 8.44303 -15.86371 1.000 66.93676 150 THR B C 1
ATOM 1389 O O . THR B 1 98 ? -28.38200 8.18282 -16.98872 1.000 66.52416 150 THR B O 1
ATOM 1393 N N . LEU B 1 99 ? -27.22847 7.58559 -15.15195 1.00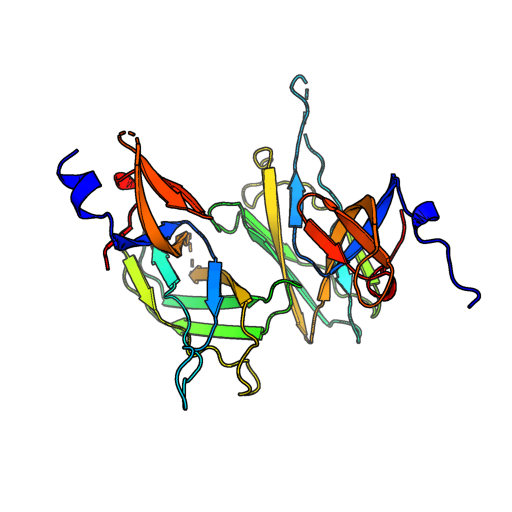0 63.27449 151 LEU B N 1
ATOM 1394 C CA . LEU B 1 99 ? -26.84627 6.27663 -15.69502 1.000 64.33104 151 LEU B CA 1
ATOM 1395 C C . LEU B 1 99 ? -27.52550 5.10338 -14.99134 1.000 67.11671 151 LEU B C 1
ATOM 1396 O O . LEU B 1 99 ? -27.61120 5.06032 -13.76591 1.000 73.06451 151 LEU B O 1
ATOM 1401 N N . GLU B 1 100 ? -28.00081 4.14069 -15.76889 1.000 70.09640 152 GLU B N 1
ATOM 1402 C CA . GLU B 1 100 ? -28.48306 2.90539 -15.17496 1.000 81.09410 152 GLU B CA 1
ATOM 1403 C C . GLU B 1 100 ? -27.36764 1.88291 -15.06172 1.000 86.10244 152 GLU B C 1
ATOM 1404 O O . GLU B 1 100 ? -27.05105 1.18207 -16.02275 1.000 94.96015 152 GLU B O 1
ATOM 1410 N N . ILE B 1 101 ? -26.76498 1.80458 -13.88407 1.000 78.13820 153 ILE B N 1
ATOM 1411 C CA . ILE B 1 101 ? -25.82439 0.73823 -13.62792 1.000 86.42168 153 ILE B CA 1
ATOM 1412 C C . ILE B 1 101 ? -26.61212 -0.55639 -13.55090 1.000 101.17153 153 ILE B C 1
ATOM 1413 O O . ILE B 1 101 ? -27.59105 -0.65220 -12.80266 1.000 107.35240 153 ILE B O 1
ATOM 1418 N N . GLY B 1 102 ? -26.20483 -1.54360 -14.34215 1.000 94.84164 154 GLY B N 1
ATOM 1419 C CA . GLY B 1 102 ? -26.84223 -2.84366 -14.29159 1.000 105.07685 154 GLY B CA 1
ATOM 1420 C C . GLY B 1 102 ? -26.65835 -3.37656 -12.88994 1.000 105.15475 154 GLY B C 1
ATOM 1421 O O . GLY B 1 102 ? -25.78218 -2.90794 -12.16593 1.000 109.87072 154 GLY B O 1
ATOM 1422 N N . GLU B 1 103 ? -27.48861 -4.33305 -12.49666 1.000 104.24336 155 GLU B N 1
ATOM 1423 C CA . GLU B 1 103 ? -27.37659 -4.94292 -11.17857 1.000 100.25189 155 GLU B CA 1
ATOM 1424 C C . GLU B 1 103 ? -25.92935 -5.35402 -10.90988 1.000 91.08655 155 GLU B C 1
ATOM 1425 O O . GLU B 1 103 ? -25.17678 -5.66416 -11.83549 1.000 87.01173 155 GLU B O 1
ATOM 1431 N N . LEU B 1 104 ? -25.52837 -5.33314 -9.64694 1.000 85.69412 156 LEU B N 1
ATOM 1432 C CA . LEU B 1 104 ? -24.11983 -5.51805 -9.31884 1.000 82.17594 156 LEU B CA 1
ATOM 1433 C C . LEU B 1 104 ? -23.90568 -6.46233 -8.15096 1.000 76.79815 156 LEU B C 1
ATOM 1434 O O . LEU B 1 104 ? -24.65645 -6.42322 -7.17660 1.000 75.46110 156 LEU B O 1
ATOM 1439 N N . ARG B 1 105 ? -22.86537 -7.29040 -8.24166 1.000 69.08321 157 ARG B N 1
ATOM 1440 C CA . ARG B 1 105 ? -22.44786 -8.10496 -7.10681 1.000 75.28461 157 ARG B CA 1
ATOM 1441 C C . ARG B 1 105 ? -21.98313 -7.18510 -5.98918 1.000 65.54543 157 ARG B C 1
ATOM 1442 O O . ARG B 1 105 ? -21.68881 -6.01801 -6.22324 1.000 61.09195 157 ARG B O 1
ATOM 1450 N N . ALA B 1 106 ? -21.91728 -7.70086 -4.77217 1.000 66.03240 158 ALA B N 1
ATOM 1451 C CA . ALA B 1 106 ? -21.40011 -6.91122 -3.66708 1.000 61.72034 158 ALA B CA 1
ATOM 1452 C C . ALA B 1 106 ? -19.91631 -6.63827 -3.87427 1.000 57.26661 158 ALA B C 1
ATOM 1453 O O . ALA B 1 106 ? -19.27523 -7.24656 -4.73260 1.000 67.65618 158 ALA B O 1
ATOM 1455 N N . GLY B 1 107 ? -19.36760 -5.72920 -3.08007 1.000 52.58991 159 GLY B N 1
ATOM 1456 C CA . GLY B 1 107 ? -17.96013 -5.40319 -3.17509 1.000 48.81987 159 GLY B CA 1
ATOM 1457 C C . GLY B 1 107 ? -17.69657 -4.08642 -3.88331 1.000 54.50523 159 GLY B C 1
ATOM 1458 O O . GLY B 1 107 ? -18.54818 -3.19754 -3.93787 1.000 54.11871 159 GLY B O 1
ATOM 1459 N N . VAL B 1 108 ? -16.49222 -3.97104 -4.42194 1.000 44.07070 160 VAL B N 1
ATOM 1460 C CA . VAL B 1 108 ? -16.06547 -2.77520 -5.10402 1.000 43.35497 160 VAL B CA 1
ATOM 1461 C C . VAL B 1 108 ? -16.11943 -2.98369 -6.61120 1.000 52.99147 160 VAL B C 1
ATOM 1462 O O . VAL B 1 108 ? -15.72013 -4.03403 -7.11712 1.000 54.29369 160 VAL B O 1
ATOM 1466 N N . HIS B 1 109 ? -16.64948 -1.99254 -7.32281 1.000 54.04641 161 HIS B N 1
ATOM 1467 C CA . HIS B 1 109 ? -16.65404 -2.02523 -8.77763 1.000 53.42544 161 HIS B CA 1
ATOM 1468 C C . HIS B 1 109 ? -16.31163 -0.65168 -9.31763 1.000 52.37411 161 HIS B C 1
ATOM 1469 O O . HIS B 1 109 ? -16.81520 0.35654 -8.83028 1.000 48.20356 161 HIS B O 1
ATOM 1476 N N . THR B 1 110 ? -15.45538 -0.61023 -10.32763 1.000 46.88809 162 THR B N 1
ATOM 1477 C CA . THR B 1 110 ? -15.09709 0.65797 -10.92782 1.000 56.27263 162 THR B CA 1
ATOM 1478 C C . THR B 1 110 ? -15.65362 0.72821 -12.33733 1.000 57.04825 162 THR B C 1
ATOM 1479 O O . THR B 1 110 ? -15.88453 -0.29807 -12.97559 1.000 52.89008 162 THR B O 1
ATOM 1483 N N . PHE B 1 111 ? -15.87986 1.94594 -12.80591 1.000 48.52232 163 PHE B N 1
ATOM 1484 C CA . PHE B 1 111 ? -16.41621 2.17199 -14.13239 1.000 45.95748 163 PHE B CA 1
ATOM 1485 C C . PHE B 1 111 ? -15.80275 3.43306 -14.74037 1.000 47.68371 163 PHE B C 1
ATOM 1486 O O . PHE B 1 111 ? -15.29827 4.30632 -14.03101 1.000 44.57329 163 PHE B O 1
ATOM 1494 N N . THR B 1 112 ? -15.89001 3.53829 -16.05750 1.000 43.24518 164 THR B N 1
ATOM 1495 C CA . THR B 1 112 ? -15.45907 4.72912 -16.75667 1.000 57.69034 164 THR B CA 1
ATOM 1496 C C . THR B 1 112 ? -16.63425 5.32644 -17.51676 1.000 61.02554 164 THR B C 1
ATOM 1497 O O . THR B 1 112 ? -17.14615 4.72690 -18.47017 1.000 60.60892 164 THR B O 1
ATOM 1501 N N . TRP B 1 113 ? -17.07607 6.49275 -17.05547 1.000 51.82257 165 TRP B N 1
ATOM 1502 C CA . TRP B 1 113 ? -18.11049 7.27078 -17.73171 1.000 48.35067 165 TRP B CA 1
ATOM 1503 C C . TRP B 1 113 ? -17.59643 7.73279 -19.09261 1.000 44.31275 165 TRP B C 1
ATOM 1504 O O . TRP B 1 113 ? -16.45271 8.16570 -19.20929 1.000 58.85385 165 TRP B O 1
ATOM 1515 N N . ASP B 1 114 ? -18.43323 7.63181 -20.12248 1.000 54.82875 166 ASP B N 1
ATOM 1516 C CA . ASP B 1 114 ? -18.00998 8.00545 -21.47050 1.000 53.80025 166 ASP B CA 1
ATOM 1517 C C . ASP B 1 114 ? -17.98437 9.52998 -21.64583 1.000 51.86977 166 ASP B C 1
ATOM 1518 O O . ASP B 1 114 ? -17.63754 10.04432 -22.71364 1.000 54.00559 166 ASP B O 1
ATOM 1523 N N . GLY B 1 115 ? -18.36166 10.24901 -20.59596 1.000 49.24576 167 GLY B N 1
ATOM 1524 C CA . GLY B 1 115 ? -18.32330 11.70062 -20.62353 1.000 51.47496 167 GLY B CA 1
ATOM 1525 C C . GLY B 1 115 ? -19.36150 12.36856 -21.51028 1.000 48.63939 167 GLY B C 1
ATOM 1526 O O . GLY B 1 115 ? -19.24141 13.55052 -21.82538 1.000 55.61968 167 GLY B O 1
ATOM 1527 N N . LYS B 1 116 ? -20.38565 11.62944 -21.91174 1.000 47.90153 168 LYS B N 1
ATOM 1528 C CA . LYS B 1 116 ? -21.46203 12.22002 -22.69682 1.000 50.06985 168 LYS B CA 1
ATOM 1529 C C . LYS B 1 116 ? -22.60981 12.61065 -21.78649 1.000 52.43608 168 LYS B C 1
ATOM 1530 O O . LYS B 1 116 ? -22.91058 11.90277 -20.83149 1.000 55.35837 168 LYS B O 1
ATOM 1536 N N . GLN B 1 117 ? -23.26397 13.72985 -22.07782 1.000 52.20173 169 GLN B N 1
ATOM 1537 C CA . GLN B 1 117 ? -24.46064 14.07484 -21.32926 1.000 53.62642 169 GLN B CA 1
ATOM 1538 C C . GLN B 1 117 ? -25.69219 13.44206 -21.98114 1.000 55.41819 169 GLN B C 1
ATOM 1539 O O . GLN B 1 117 ? -25.60093 12.75563 -23.00010 1.000 57.37252 169 GLN B O 1
ATOM 1545 N N . THR B 1 118 ? -26.84129 13.68491 -21.36509 1.000 56.76354 170 THR B N 1
ATOM 1546 C CA . THR B 1 118 ? -28.10383 13.06727 -21.74490 1.000 60.71670 170 THR B CA 1
ATOM 1547 C C . THR B 1 118 ? -28.40218 13.14014 -23.23957 1.000 69.82240 170 THR B C 1
ATOM 1548 O O . THR B 1 118 ? -28.86257 12.15021 -23.81439 1.000 71.15646 170 THR B O 1
ATOM 1552 N N . ASP B 1 119 ? -28.13730 14.29161 -23.86973 1.000 61.98813 171 ASP B N 1
ATOM 1553 C CA . ASP B 1 119 ? -28.45665 14.46513 -25.29665 1.000 64.42381 171 ASP B CA 1
ATOM 1554 C C . ASP B 1 119 ? -27.45319 13.75318 -26.21655 1.000 64.53055 171 ASP B C 1
ATOM 1555 O O . ASP B 1 119 ? -27.59361 13.79050 -27.43837 1.000 66.67915 171 ASP B O 1
ATOM 1560 N N . GLY B 1 120 ? -26.44871 13.10473 -25.61830 1.000 64.45916 172 GLY B N 1
ATOM 1561 C CA . GLY B 1 120 ? -25.51594 12.27863 -26.36705 1.000 64.00353 172 GLY B CA 1
ATOM 1562 C C . GLY B 1 120 ? -24.21142 12.94761 -26.76765 1.000 64.35331 172 GLY B C 1
ATOM 1563 O O . GLY B 1 120 ? -23.39793 12.35443 -27.48391 1.000 60.68338 172 GLY B O 1
ATOM 1564 N N . THR B 1 121 ? -24.00665 14.17830 -26.30526 1.000 57.54785 173 THR B N 1
ATOM 1565 C CA . THR B 1 121 ? -22.80673 14.94049 -26.64667 1.000 58.88756 173 THR B CA 1
ATOM 1566 C C . THR B 1 121 ? -21.78787 14.99262 -25.51321 1.000 56.10088 173 THR B C 1
ATOM 1567 O O . THR B 1 121 ? -22.13939 14.88115 -24.33216 1.000 53.76011 173 THR B O 1
ATOM 1571 N N . THR B 1 122 ? -20.52806 15.18901 -25.89099 1.000 50.41638 174 THR B N 1
ATOM 1572 C CA . THR B 1 122 ? -19.42780 15.36493 -24.94551 1.000 50.46054 174 THR B CA 1
ATOM 1573 C C . THR B 1 122 ? -19.63347 16.56019 -24.01154 1.000 49.07322 174 THR B C 1
ATOM 1574 O O . THR B 1 122 ? -20.02553 17.63496 -24.46047 1.000 58.10204 174 THR B O 1
ATOM 1578 N N . VAL B 1 123 ? -19.34223 16.38557 -22.72614 1.000 50.75051 175 VAL B N 1
ATOM 1579 C CA . VAL B 1 123 ? -19.39471 17.49836 -21.77418 1.000 54.35194 175 VAL B CA 1
ATOM 1580 C C . VAL B 1 123 ? -18.12935 18.35960 -21.86239 1.000 51.98843 175 VAL B C 1
ATOM 1581 O O . VAL B 1 123 ? -17.09854 17.90594 -22.36240 1.000 50.53506 175 VAL B O 1
ATOM 1585 N N . PRO B 1 124 ? -18.21592 19.62202 -21.40721 1.000 55.20052 176 PRO B N 1
ATOM 1586 C CA . PRO B 1 124 ? -17.03417 20.48700 -21.35364 1.000 51.86891 176 PRO B CA 1
ATOM 1587 C C . PRO B 1 124 ? -15.98020 19.94656 -20.40940 1.000 47.78493 176 PRO B C 1
ATOM 1588 O O . PRO B 1 124 ? -16.32799 19.27479 -19.43651 1.000 49.12057 176 PRO B O 1
ATOM 1592 N N . ASN B 1 125 ? -14.71480 20.24165 -20.68902 1.000 49.51134 177 ASN B N 1
ATOM 1593 C CA . ASN B 1 125 ? -13.64018 19.98459 -19.72986 1.000 52.46018 177 ASN B CA 1
ATOM 1594 C C . ASN B 1 125 ? -14.02448 20.49216 -18.35500 1.000 53.79672 177 ASN B C 1
ATOM 1595 O O . ASN B 1 125 ? -14.66230 21.53539 -18.24200 1.000 56.37496 177 ASN B O 1
ATOM 1600 N N . GLY B 1 126 ? -13.65429 19.76290 -17.30717 1.000 44.69448 178 GLY B N 1
ATOM 1601 C CA . GLY B 1 126 ? -13.96207 20.21307 -15.95839 1.000 43.05284 178 GLY B CA 1
ATOM 1602 C C . GLY B 1 126 ? -14.30861 19.09603 -14.98863 1.000 50.12074 178 GLY B C 1
ATOM 1603 O O . GLY B 1 126 ? -14.08474 17.92678 -15.28905 1.000 45.06346 178 GLY B O 1
ATOM 1604 N N . SER B 1 127 ? -14.85656 19.46182 -13.82992 1.000 48.27480 179 SER B N 1
ATOM 1605 C CA . SER B 1 127 ? -15.20298 18.49699 -12.78915 1.000 51.77107 179 SER B CA 1
ATOM 1606 C C . SER B 1 127 ? -16.69524 18.24250 -12.66606 1.000 45.62245 179 SER B C 1
ATOM 1607 O O . SER B 1 127 ? -17.52029 19.14567 -12.80320 1.000 46.95333 179 SER B O 1
ATOM 1610 N N . TYR B 1 128 ? -17.02104 17.00082 -12.34736 1.000 39.11120 180 TYR B N 1
ATOM 1611 C CA . TYR B 1 128 ? -18.39554 16.53324 -12.28507 1.000 42.59536 180 TYR B CA 1
ATOM 1612 C C . TYR B 1 128 ? -18.51473 15.70089 -11.02530 1.000 45.13327 180 TYR B C 1
ATOM 1613 O O . TYR B 1 128 ? -17.50372 15.24387 -10.49509 1.000 41.19512 180 TYR B O 1
ATOM 1622 N N . ASN B 1 129 ? -19.72796 15.53390 -10.51378 1.000 38.45900 181 ASN B N 1
ATOM 1623 C CA . ASN B 1 129 ? -19.89267 14.82407 -9.25594 1.000 33.39592 181 ASN B CA 1
ATOM 1624 C C . ASN B 1 129 ? -20.97773 13.78366 -9.37246 1.000 40.98737 181 ASN B C 1
ATOM 1625 O O . ASN B 1 129 ? -22.07605 14.06883 -9.85761 1.000 44.28515 181 ASN B O 1
ATOM 1630 N N . ILE B 1 130 ? -20.65151 12.56864 -8.93609 1.000 35.44001 182 ILE B N 1
ATOM 1631 C CA . ILE B 1 130 ? -21.57595 11.46747 -9.05487 1.000 40.63865 182 ILE B CA 1
ATOM 1632 C C . ILE B 1 130 ? -22.29700 11.22128 -7.72786 1.000 50.88358 182 ILE B C 1
ATOM 1633 O O . ILE B 1 130 ? -21.73781 11.42712 -6.65221 1.000 53.22812 182 ILE B O 1
ATOM 1638 N N . ALA B 1 131 ? -23.56660 10.84308 -7.82158 1.000 46.15818 183 ALA B N 1
ATOM 1639 C CA . ALA B 1 131 ? -24.31547 10.37355 -6.67441 1.000 53.37961 183 ALA B CA 1
ATOM 1640 C C . ALA B 1 131 ? -24.90899 9.03448 -7.05423 1.000 57.78326 183 ALA B C 1
ATOM 1641 O O . ALA B 1 131 ? -25.27112 8.80253 -8.20945 1.000 63.52422 183 ALA B O 1
ATOM 1643 N N . ILE B 1 132 ? -24.98642 8.13567 -6.08933 1.000 53.00481 184 ILE B N 1
ATOM 1644 C CA . ILE B 1 132 ? -25.43131 6.79214 -6.38446 1.000 55.47980 184 ILE B CA 1
ATOM 1645 C C . ILE B 1 132 ? -26.44091 6.34523 -5.34135 1.000 60.74737 184 ILE B C 1
ATOM 1646 O O . ILE B 1 132 ? -26.21485 6.50171 -4.14313 1.000 65.97798 184 ILE B O 1
ATOM 1651 N N . THR B 1 133 ? -27.56882 5.81729 -5.80613 1.000 71.33492 185 THR B N 1
ATOM 1652 C CA . THR B 1 133 ? -28.55300 5.19732 -4.92541 1.000 74.39727 185 THR B CA 1
ATOM 1653 C C . THR B 1 133 ? -28.65616 3.72798 -5.28792 1.000 80.91620 185 THR B C 1
ATOM 1654 O O . THR B 1 133 ? -28.47596 3.36102 -6.45286 1.000 78.46430 185 THR B O 1
ATOM 1658 N N . ALA B 1 134 ? -28.95382 2.89173 -4.29600 1.000 74.80691 186 ALA B N 1
ATOM 1659 C CA . ALA B 1 134 ? -28.95621 1.45286 -4.49690 1.000 81.50355 186 ALA B CA 1
ATOM 1660 C C . ALA B 1 134 ? -30.02803 0.75946 -3.64343 1.000 88.33469 186 ALA B C 1
ATOM 1661 O O . ALA B 1 134 ? -30.32648 1.19730 -2.53325 1.000 93.95393 186 ALA B O 1
ATOM 1663 N N . SER B 1 135 ? -30.60606 -0.31855 -4.16509 1.000 86.61895 187 SER B N 1
ATOM 1664 C CA . SER B 1 135 ? -31.64658 -1.05229 -3.44354 1.000 95.43499 187 SER B CA 1
ATOM 1665 C C . SER B 1 135 ? -31.62806 -2.54457 -3.77411 1.000 102.55135 187 SER B C 1
ATOM 1666 O O . SER B 1 135 ? -31.50059 -2.93745 -4.93464 1.000 103.43505 187 SER B O 1
ATOM 1669 N N . LEU B 1 141 ? -30.34790 0.33605 -0.09953 1.000 96.05910 193 LEU B N 1
ATOM 1670 C CA . LEU B 1 141 ? -28.94704 -0.00572 0.14676 1.000 91.36050 193 LEU B CA 1
ATOM 1671 C C . LEU B 1 141 ? -28.06845 1.22417 0.33257 1.000 83.59813 193 LEU B C 1
ATOM 1672 O O . LEU B 1 141 ? -28.26091 2.24480 -0.32789 1.000 89.03816 193 LEU B O 1
ATOM 1677 N N . VAL B 1 142 ? -27.09567 1.11690 1.22935 1.000 78.87054 194 VAL B N 1
ATOM 1678 C CA . VAL B 1 142 ? -26.05839 2.13232 1.34087 1.000 84.83613 194 VAL B CA 1
ATOM 1679 C C . VAL B 1 142 ? -25.04334 1.96228 0.21357 1.000 79.47123 194 VAL B C 1
ATOM 1680 O O . VAL B 1 142 ? -24.39066 0.92374 0.11159 1.000 84.45853 194 VAL B O 1
ATOM 1684 N N . ALA B 1 143 ? -24.91650 2.96835 -0.64189 1.000 67.92412 195 ALA B N 1
ATOM 1685 C CA . ALA B 1 143 ? -23.89466 2.91796 -1.67421 1.000 56.50055 195 ALA B CA 1
ATOM 1686 C C . ALA B 1 143 ? -22.80280 3.90730 -1.34862 1.000 57.07526 195 ALA B C 1
ATOM 1687 O O . ALA B 1 143 ? -23.06861 5.06875 -1.05068 1.000 66.20768 195 ALA B O 1
ATOM 1689 N N . GLN B 1 144 ? -21.56925 3.42759 -1.37601 1.000 52.21017 196 GLN B N 1
ATOM 1690 C CA . GLN B 1 144 ? -20.41774 4.28139 -1.16224 1.000 53.72573 196 GLN B CA 1
ATOM 1691 C C . GLN B 1 144 ? -19.72664 4.57424 -2.48734 1.000 49.11849 196 GLN B C 1
ATOM 1692 O O . GLN B 1 144 ? -19.07610 3.69123 -3.05591 1.000 47.12994 196 GLN B O 1
ATOM 1698 N N . PRO B 1 145 ? -19.87903 5.80895 -2.99817 1.000 39.40661 197 PRO B N 1
ATOM 1699 C CA . PRO B 1 145 ? -19.14633 6.14875 -4.21938 1.000 35.71526 197 PRO B CA 1
ATOM 1700 C C . PRO B 1 145 ? -17.67595 6.27953 -3.96211 1.000 35.13456 197 PRO B C 1
ATOM 1701 O O . PRO B 1 145 ? -17.24797 6.58137 -2.84429 1.000 35.81596 197 PRO B O 1
ATOM 1705 N N . LEU B 1 146 ? -16.90900 6.03748 -5.01671 1.000 36.33790 198 LEU B N 1
ATOM 1706 C CA . LEU B 1 146 ? -15.46084 6.11516 -4.96564 1.000 34.91292 198 LEU B CA 1
ATOM 1707 C C . LEU B 1 146 ? -15.01107 7.01460 -6.08632 1.000 27.78058 198 LEU B C 1
ATOM 1708 O O . LEU B 1 146 ? -15.67382 7.08911 -7.13125 1.000 30.45716 198 LEU B O 1
ATOM 1713 N N . GLN B 1 147 ? -13.88515 7.69119 -5.89736 1.000 31.27556 199 GLN B N 1
ATOM 1714 C CA . GLN B 1 147 ? -13.38776 8.57371 -6.93773 1.000 28.51348 199 GLN B CA 1
ATOM 1715 C C . GLN B 1 147 ? -11.94059 8.20554 -7.17385 1.000 29.32106 199 GLN B C 1
ATOM 1716 O O . GLN B 1 147 ? -11.29050 7.62544 -6.31698 1.000 25.51627 199 GLN B O 1
ATOM 1722 N N . PHE B 1 148 ? -11.42922 8.54334 -8.34647 1.000 34.63821 200 PHE B N 1
ATOM 1723 C CA . PHE B 1 148 ? -10.01309 8.36560 -8.60771 1.000 32.34947 200 PHE B CA 1
ATOM 1724 C C . PHE B 1 148 ? -9.23629 9.60139 -8.08290 1.000 40.35018 200 PHE B C 1
ATOM 1725 O O . PHE B 1 148 ? -9.71268 10.74788 -8.18212 1.000 34.36088 200 PHE B O 1
ATOM 1733 N N . ALA B 1 149 ? -8.06371 9.36660 -7.49612 1.000 36.28163 201 ALA B N 1
ATOM 1734 C CA . ALA B 1 149 ? -7.17669 10.46532 -7.10225 1.000 36.40945 201 ALA B CA 1
ATOM 1735 C C . ALA B 1 149 ? -5.72317 10.04355 -7.23209 1.000 40.76865 201 ALA B C 1
ATOM 1736 O O . ALA B 1 149 ? -5.36378 8.88581 -6.99991 1.000 35.73988 201 ALA B O 1
ATOM 1738 N N . LEU B 1 150 ? -4.89078 10.99672 -7.61492 1.000 35.90991 202 LEU B N 1
ATOM 1739 C CA . LEU B 1 150 ? -3.45457 10.79236 -7.65517 1.000 40.58168 202 LEU B CA 1
ATOM 1740 C C . LEU B 1 150 ? -2.87143 11.10788 -6.28628 1.000 38.22668 202 LEU B C 1
ATOM 1741 O O . LEU B 1 150 ? -3.17106 12.15657 -5.72212 1.000 35.26975 202 LEU B O 1
ATOM 1746 N N . VAL B 1 151 ? -2.04941 10.21303 -5.74682 1.000 33.03604 203 VAL B N 1
ATOM 1747 C CA . VAL B 1 151 ? -1.34552 10.50439 -4.50072 1.000 28.59477 203 VAL B CA 1
ATOM 1748 C C . VAL B 1 151 ? -0.19684 11.44338 -4.78821 1.000 34.38822 203 VAL B C 1
ATOM 1749 O O . VAL B 1 151 ? 0.73651 11.08569 -5.50870 1.000 34.57011 203 VAL B O 1
ATOM 1753 N N . GLN B 1 152 ? -0.27324 12.65630 -4.24721 1.000 34.24256 204 GLN B N 1
ATOM 1754 C CA . GLN B 1 152 ? 0.73691 13.67017 -4.53176 1.000 48.91605 204 GLN B CA 1
ATOM 1755 C C . GLN B 1 152 ? 1.82140 13.77534 -3.45271 1.000 43.36588 204 GLN B C 1
ATOM 1756 O O . GLN B 1 152 ? 2.87142 14.37556 -3.67315 1.000 46.17476 204 GLN B O 1
ATOM 1762 N N . GLY B 1 153 ? 1.58376 13.18461 -2.29132 1.000 32.18179 205 GLY B N 1
ATOM 1763 C CA . GLY B 1 153 ? 2.58574 13.24791 -1.24927 1.000 33.79951 205 GLY B CA 1
ATOM 1764 C C . GLY B 1 153 ? 2.10133 12.59874 0.02293 1.000 35.82689 205 GLY B C 1
ATOM 1765 O O . GLY B 1 153 ? 0.97354 12.13280 0.09776 1.000 29.54942 205 GLY B O 1
ATOM 1766 N N . VAL B 1 154 ? 2.95884 12.57656 1.03156 1.000 33.44656 206 VAL B N 1
ATOM 1767 C CA . VAL B 1 154 ? 2.57457 12.07468 2.33071 1.000 32.25095 206 VAL B CA 1
ATOM 1768 C C . VAL B 1 154 ? 2.73893 13.18162 3.34111 1.000 31.72609 206 VAL B C 1
ATOM 1769 O O . VAL B 1 154 ? 3.78033 13.80508 3.41058 1.000 38.32037 206 VAL B O 1
ATOM 1773 N N . THR B 1 155 ? 1.70744 13.42028 4.13422 1.000 36.61250 207 THR B N 1
ATOM 1774 C CA . THR B 1 155 ? 1.76461 14.47895 5.12127 1.000 38.85764 207 THR B CA 1
ATOM 1775 C C . THR B 1 155 ? 1.79644 13.89030 6.52303 1.000 47.01138 207 THR B C 1
ATOM 1776 O O . THR B 1 155 ? 0.89306 13.14728 6.91700 1.000 46.58587 207 THR B O 1
ATOM 1780 N N . LYS B 1 156 ? 2.84516 14.21331 7.27133 1.000 49.79131 208 LYS B N 1
ATOM 1781 C CA . LYS B 1 156 ? 3.00215 13.69631 8.62281 1.000 70.33676 208 LYS B CA 1
ATOM 1782 C C . LYS B 1 156 ? 2.04628 14.41581 9.55904 1.000 79.31007 208 LYS B C 1
ATOM 1783 O O . LYS B 1 156 ? 2.39853 15.43915 10.14977 1.000 89.16603 208 LYS B O 1
ATOM 1789 N N . GLY B 1 157 ? 0.83693 13.87464 9.68419 1.000 76.61211 209 GLY B N 1
ATOM 1790 C CA . GLY B 1 157 ? -0.21960 14.50430 10.45650 1.000 77.32146 209 GLY B CA 1
ATOM 1791 C C . GLY B 1 157 ? -0.05387 14.33807 11.95318 1.000 84.52335 209 GLY B C 1
ATOM 1792 O O . GLY B 1 157 ? 1.06503 14.33831 12.46356 1.000 89.27050 209 GLY B O 1
ATOM 1793 N N . SER B 1 158 ? -1.16978 14.20005 12.66145 1.000 89.51259 210 SER B N 1
ATOM 1794 C CA . SER B 1 158 ? -1.12963 14.03658 14.10953 1.000 101.50525 210 SER B CA 1
ATOM 1795 C C . SER B 1 158 ? -1.36407 12.59145 14.53576 1.000 106.77905 210 SER B C 1
ATOM 1796 O O . SER B 1 158 ? -0.69832 12.08633 15.44017 1.000 112.73065 210 SER B O 1
ATOM 1799 N N . ASN B 1 159 ? -2.31475 11.92911 13.88822 1.000 100.98616 211 ASN B N 1
ATOM 1800 C CA . ASN B 1 159 ? -2.61920 10.54428 14.21594 1.000 105.16316 211 ASN B CA 1
ATOM 1801 C C . ASN B 1 159 ? -1.92048 9.59270 13.25645 1.000 103.54940 211 ASN B C 1
ATOM 1802 O O . ASN B 1 159 ? -2.35384 8.45562 13.06643 1.000 105.34429 211 ASN B O 1
ATOM 1807 N N . GLY B 1 160 ? -0.83321 10.07110 12.65628 1.000 98.88043 212 GLY B N 1
ATOM 1808 C CA . GLY B 1 160 ? -0.06400 9.28438 11.70875 1.000 90.66451 212 GLY B CA 1
ATOM 1809 C C . GLY B 1 160 ? 0.04441 9.92979 10.33641 1.000 81.96951 212 GLY B C 1
ATOM 1810 O O . GLY B 1 160 ? -0.39207 11.06397 10.13304 1.000 82.28162 212 GLY B O 1
ATOM 1811 N N . ASN B 1 161 ? 0.63320 9.19818 9.39523 1.000 70.48785 213 ASN B N 1
ATOM 1812 C CA . ASN B 1 161 ? 0.80629 9.67072 8.03047 1.000 64.74492 213 ASN B CA 1
ATOM 1813 C C . ASN B 1 161 ? -0.51703 9.83296 7.29415 1.000 63.60278 213 ASN B C 1
ATOM 1814 O O . ASN B 1 161 ? -1.40205 8.99109 7.41436 1.000 61.19445 213 ASN B O 1
ATOM 1819 N N . LEU B 1 162 ? -0.64268 10.91326 6.52424 1.000 52.68528 214 LEU B N 1
ATOM 1820 C CA . LEU B 1 162 ? -1.81768 11.12318 5.68596 1.000 41.03337 214 LEU B CA 1
ATOM 1821 C C . LEU B 1 162 ? -1.41651 11.10000 4.22431 1.000 34.57031 214 LEU B C 1
ATOM 1822 O O . LEU B 1 162 ? -0.31925 11.54507 3.87882 1.000 41.73229 214 LEU B O 1
ATOM 1827 N N . LEU B 1 163 ? -2.29473 10.59399 3.36150 1.000 29.53541 215 LEU B N 1
ATOM 1828 C CA . LEU B 1 163 ? -2.07372 10.70536 1.92116 1.000 26.71867 215 LEU B CA 1
ATOM 1829 C C . LEU B 1 163 ? -2.53494 12.06856 1.43027 1.000 28.00253 215 LEU B C 1
ATOM 1830 O O . LEU B 1 163 ? -3.62698 12.51270 1.76119 1.000 34.49066 215 LEU B O 1
ATOM 1835 N N . ASP B 1 164 ? -1.70178 12.73063 0.63813 1.000 35.88953 216 ASP B N 1
ATOM 1836 C CA . ASP B 1 164 ? -2.04530 14.04586 0.10513 1.000 31.49114 216 ASP B CA 1
ATOM 1837 C C . ASP B 1 164 ? -2.59976 13.84765 -1.28311 1.000 32.13834 216 ASP B C 1
ATOM 1838 O O . ASP B 1 164 ? -1.89214 13.37154 -2.19066 1.000 30.09740 216 ASP B O 1
ATOM 1843 N N . LEU B 1 165 ? -3.87554 14.19346 -1.44465 1.000 28.59210 217 LEU B N 1
ATOM 1844 C CA . LEU B 1 165 ? -4.56922 13.98805 -2.71338 1.000 34.82575 217 LEU B CA 1
ATOM 1845 C C . LEU B 1 165 ? -4.77695 15.31499 -3.41562 1.000 39.81091 217 LEU B C 1
ATOM 1846 O O . LEU B 1 165 ? -5.70154 15.46294 -4.21062 1.000 39.41662 217 LEU B O 1
ATOM 1851 N N . GLY B 1 166 ? -3.89951 16.26957 -3.12366 1.000 41.31274 218 GLY B N 1
ATOM 1852 C CA . GLY B 1 166 ? -3.97747 17.60409 -3.70860 1.000 42.70396 218 GLY B CA 1
ATOM 1853 C C . GLY B 1 166 ? -5.31964 18.25493 -3.46090 1.000 36.15534 218 GLY B C 1
ATOM 1854 O O . GLY B 1 166 ? -5.71884 18.47809 -2.31644 1.000 37.48490 218 GLY B O 1
ATOM 1855 N N . THR B 1 167 ? -6.02514 18.52829 -4.55206 1.000 39.16964 219 THR B N 1
ATOM 1856 C CA .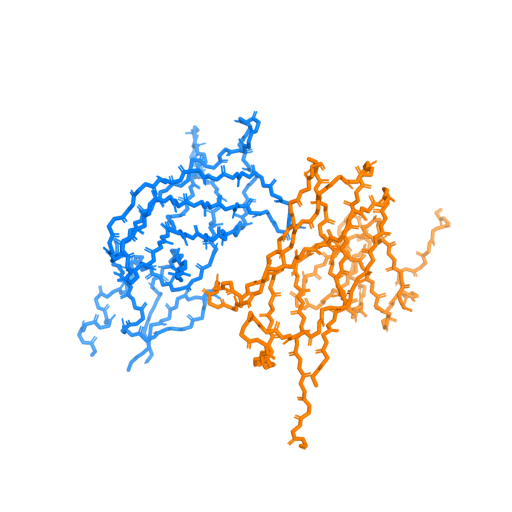 THR B 1 167 ? -7.34274 19.16649 -4.53399 1.000 47.18939 219 THR B CA 1
ATOM 1857 C C . THR B 1 167 ? -8.36318 18.43482 -3.66405 1.000 50.74640 219 THR B C 1
ATOM 1858 O O . THR B 1 167 ? -9.19598 19.05971 -2.99446 1.000 44.24641 219 THR B O 1
ATOM 1862 N N . TYR B 1 168 ? -8.29388 17.11009 -3.66061 1.000 42.76294 220 TYR B N 1
ATOM 1863 C CA . TYR B 1 168 ? -9.30925 16.32794 -2.96634 1.000 42.52298 220 TYR B CA 1
ATOM 1864 C C . TYR B 1 168 ? -9.11398 16.34339 -1.46610 1.000 34.72640 220 TYR B C 1
ATOM 1865 O O . TYR B 1 168 ? -10.00348 15.94871 -0.72128 1.000 44.08628 220 TYR B O 1
ATOM 1874 N N . GLY B 1 169 ? -7.97194 16.84752 -1.02303 1.000 38.83072 221 GLY B N 1
ATOM 1875 C CA . GLY B 1 169 ? -7.69223 16.90873 0.39795 1.000 37.33444 221 GLY B CA 1
ATOM 1876 C C . GLY B 1 169 ? -6.81302 15.75169 0.82568 1.000 40.63579 221 GLY B C 1
ATOM 1877 O O . GLY B 1 169 ? -6.02256 15.22509 0.04272 1.000 44.41125 221 GLY B O 1
ATOM 1878 N N . THR B 1 170 ? -6.94021 15.34259 2.07495 1.000 40.38115 222 THR B N 1
ATOM 1879 C CA . THR B 1 170 ? -6.11322 14.26416 2.55634 1.000 47.71359 222 THR B CA 1
ATOM 1880 C C . THR B 1 170 ? -6.95583 13.04973 2.92422 1.000 50.86629 222 THR B C 1
ATOM 1881 O O . THR B 1 170 ? -8.17172 13.15357 3.10213 1.000 43.20739 222 THR B O 1
ATOM 1885 N N . THR B 1 171 ? -6.31131 11.89245 3.02898 1.000 41.27366 223 THR B N 1
ATOM 1886 C CA . THR B 1 171 ? -6.98506 10.73625 3.59800 1.000 42.18039 223 THR B CA 1
ATOM 1887 C C . THR B 1 171 ? -6.01382 9.77328 4.25766 1.000 38.15980 223 THR B C 1
ATOM 1888 O O . THR B 1 171 ? -4.80753 9.79745 4.00948 1.000 41.59113 223 THR B O 1
ATOM 1892 N N . THR B 1 172 ? -6.56377 8.91900 5.10466 1.000 39.58664 224 THR B N 1
ATOM 1893 C CA . THR B 1 172 ? -5.78494 7.89420 5.76336 1.000 36.20386 224 THR B CA 1
ATOM 1894 C C . THR B 1 172 ? -5.65201 6.68898 4.85214 1.000 38.30019 224 THR B C 1
ATOM 1895 O O . THR B 1 172 ? -6.43000 6.51550 3.90919 1.000 37.53258 224 THR B O 1
ATOM 1899 N N . LEU B 1 173 ? -4.63497 5.88186 5.12278 1.000 35.41389 225 LEU B N 1
ATOM 1900 C CA . LEU B 1 173 ? -4.28699 4.74087 4.29614 1.000 32.31458 225 LEU B CA 1
ATOM 1901 C C . LEU B 1 173 ? -5.40712 3.71123 4.23113 1.000 32.62202 225 LEU B C 1
ATOM 1902 O O . LEU B 1 173 ? -5.63630 3.09704 3.19451 1.000 38.95786 225 LEU B O 1
ATOM 1907 N N . ASP B 1 174 ? -6.11267 3.52946 5.33675 1.000 33.33313 226 ASP B N 1
ATOM 1908 C CA . ASP B 1 174 ? -7.13782 2.50188 5.37638 1.000 41.55235 226 ASP B CA 1
ATOM 1909 C C . ASP B 1 174 ? -8.36567 2.86111 4.53835 1.000 41.78883 226 ASP B C 1
ATOM 1910 O O . ASP B 1 174 ? -9.26193 2.04141 4.40146 1.000 38.38912 226 ASP B O 1
ATOM 1915 N N . GLU B 1 175 ? -8.41449 4.06293 3.96075 1.000 29.63748 227 GLU B N 1
ATOM 1916 C CA . GLU B 1 175 ? -9.56295 4.39336 3.11956 1.000 34.27005 227 GLU B CA 1
ATOM 1917 C C . GLU B 1 175 ? -9.29090 4.01386 1.67908 1.000 31.56265 227 GLU B C 1
ATOM 1918 O O . GLU B 1 175 ? -10.16202 4.14294 0.82562 1.000 29.53629 227 GLU B O 1
ATOM 1924 N N . VAL B 1 176 ? -8.07187 3.58308 1.38711 1.000 28.19404 228 VAL B N 1
ATOM 1925 C CA . VAL B 1 176 ? -7.76368 3.22946 0.01109 1.000 28.10622 228 VAL B CA 1
ATOM 1926 C C . VAL B 1 176 ? -8.44561 1.89376 -0.33715 1.000 32.36627 228 VAL B C 1
ATOM 1927 O O . VAL B 1 176 ? -8.20670 0.90325 0.33821 1.000 31.79359 228 VAL B O 1
ATOM 1931 N N . ARG B 1 177 ? -9.28949 1.88553 -1.37543 1.000 26.89550 229 ARG B N 1
ATOM 1932 C CA . ARG B 1 177 ? -10.01070 0.68196 -1.83837 1.000 28.08109 229 ARG B CA 1
ATOM 1933 C C . ARG B 1 177 ? -9.25391 -0.06770 -2.93140 1.000 36.17901 229 ARG B C 1
ATOM 1934 O O . ARG B 1 177 ? -9.45941 -1.26434 -3.15547 1.000 34.77866 229 ARG B O 1
ATOM 1942 N N . GLN B 1 178 ? -8.41451 0.66064 -3.65038 1.000 33.12448 230 GLN B N 1
ATOM 1943 C CA . GLN B 1 178 ? -7.71641 0.09093 -4.78334 1.000 34.67963 230 GLN B CA 1
ATOM 1944 C C . GLN B 1 178 ? -6.58403 1.02504 -5.16817 1.000 38.92097 230 GLN B C 1
ATOM 1945 O O . GLN B 1 178 ? -6.72207 2.24798 -5.09444 1.000 34.67728 230 GLN B O 1
ATOM 1951 N N . ILE B 1 179 ? -5.45119 0.42948 -5.52032 1.000 30.00572 231 ILE B N 1
ATOM 1952 C CA . ILE B 1 179 ? -4.27327 1.14849 -5.95960 1.000 28.69674 231 ILE B CA 1
ATOM 1953 C C . ILE B 1 179 ? -4.15486 0.95448 -7.45039 1.000 38.46180 231 ILE B C 1
ATOM 1954 O O . ILE B 1 179 ? -4.28220 -0.16643 -7.93764 1.000 39.44217 231 ILE B O 1
ATOM 1959 N N . ILE B 1 180 ? -3.93109 2.04163 -8.17653 1.000 35.68216 232 ILE B N 1
ATOM 1960 C CA . ILE B 1 180 ? -3.63782 1.95710 -9.58970 1.000 37.44881 232 ILE B CA 1
ATOM 1961 C C . ILE B 1 180 ? -2.14928 2.26759 -9.75585 1.000 51.62242 232 ILE B C 1
ATOM 1962 O O . ILE B 1 180 ? -1.36569 1.44390 -10.23450 1.000 58.88706 232 ILE B O 1
#

Organism: Salmonella typhimurium (strain LT2 / SGSC1412 / ATCC 700720) (NCBI:txid99287)

InterPro domains:
  IPR005648 Flagellar hook capping protein [PF03963] (12-79)
  IPR025963 FlgD Tudor-like domain [PF13861] (88-229)
  IPR025965 FlgD/Vpr, Ig-like domain [PF13860] (120-190)

Secondary structure (DSSP, 8-state):
-HHHHTTTTSEEEEE--EEEEE--SSTTPPPEE--EEEEESS-BS-EEEEEE-TT--EEEEEE---B-SEEEEE----B-TTSPBPPSEEEEEEEEE--EEEEEEEE--EE---EE-GGG-EE-GGG--EE-/-----GGGGTT-EEEEE--EEEEE-----EE--EEEEESS-BS-EEEEEE-TT--EEEEEEEPPB-SEEEEE----B-TTSPBPPSEEEEEEEEE---EEEEEEEE--EEEE-SSSEEEE-GGG-EE-GGG--EE-

Foldseek 3Di:
DVVQAVLAQWKFWFFFFKKWWDFDPDPPTAIWIFKKKKAAQAWFAWKKKFKAFPVRHTFDIDTPGTGGHAMDMDTDSQAGPVGHHDDGDMMGMDMDTCPMGMIGIFHFHGCPVWTQRDPVGIDRPVRTRDID/DDDDDCQVQAQWKFKFFFFKKFFDDDPVTWIFKKKKAAPAWFCWKKKFKAFPVGHTFDIDTDHTGGHGMDIDTDPQHGPVGHHDYGDMMTMDMDTSHDITMIGMFHFNDWDQDDVGIWTQRDPVGIHDPVRTRDID